Protein AF-A0A3D6C751-F1 (afdb_monomer_lite)

Secondary structure (DSSP, 8-state):
-HHHHHHHHHHHHHTTSS-SSSTTS-EEEEESSSEEESS--HHHHHHHHHHHHS--SEEEEEPPPTTHHHHHHHHHHHHHHHT--B---SHHHHHHT--B-EEEE--HHHHHHHHTTSSEEEEEETTSS-TTSPPS-EEEEEESS-HHHHHHHHHHHHHHHHHHHHHHHHHHHHHT---HHHHHHHHHHHHHHS---PPPP-PPPSPP-SHHHHHHHHHHHHHHHHHTT--

Sequence (231 aa):
MDALIRKYEKKLIQAGLAEAEGPGRPIVGGLDYTLSWNRKGWETKELEPVFSAMAINSLVFFQPAPPYDKIIAYLAKEALTKNLPIQPEDCETRTFLHDLPVIPGFSTPDIITALKRRKCVIISDTGQNLPDAPKGPAIVAHGTVSPEQGFVVGSSVAFACFVKFFSDYLNHLQCGTAPPDMHGVYDELAPWLTGMAMPIPDLVKGPIQSEERVYEAMIQAGAKTVEYGLV

Foldseek 3Di:
DQVQQVVLLVVCVVLQFFPCDDQQRKWKWFADVHIDINDDDPVCVLCVVLVVLDLFGMKIKGQGGPPLQLLLLVQLVVCVVVVHFAAQPDPVCCPAFNTEAEDAERDSVVQSVRVVPTQKHKYNFHCPPPVPHDTTIMMMGTHNPGCVRNSVVSVVVSVSSVNRLVVVQVVCVVVVNRDVSSVVSCVVRVVVVPDDPDDDDPADDDPDDDPVSVVVRVVVVVVVCVVSSVD

pLDDT: mean 91.31, std 8.11, range [58.06, 98.38]

Structure (mmCIF, N/CA/C/O backbone):
data_AF-A0A3D6C751-F1
#
_entry.id   AF-A0A3D6C751-F1
#
loop_
_atom_site.group_PDB
_atom_site.id
_atom_site.type_symbol
_atom_site.label_atom_id
_atom_site.label_alt_id
_atom_site.label_comp_id
_atom_site.label_asym_id
_atom_site.label_entity_id
_atom_site.label_seq_id
_atom_site.pdbx_PDB_ins_code
_atom_site.Cartn_x
_atom_site.Cartn_y
_atom_site.Cartn_z
_atom_site.occupancy
_atom_site.B_iso_or_equiv
_atom_site.auth_seq_id
_atom_site.auth_comp_id
_atom_site.auth_asym_id
_atom_site.auth_atom_id
_atom_site.pdbx_PDB_model_num
ATOM 1 N N . MET A 1 1 ? 2.983 -13.332 -18.584 1.00 90.31 1 MET A N 1
ATOM 2 C CA . MET A 1 1 ? 3.007 -12.157 -17.682 1.00 90.31 1 MET A CA 1
ATOM 3 C C . MET A 1 1 ? 1.856 -11.160 -17.906 1.00 90.31 1 MET A C 1
ATOM 5 O O . MET A 1 1 ? 1.158 -10.838 -16.951 1.00 90.31 1 MET A O 1
ATOM 9 N N . ASP A 1 2 ? 1.591 -10.705 -19.135 1.00 90.62 2 ASP A N 1
ATOM 10 C CA . ASP A 1 2 ? 0.655 -9.591 -19.418 1.00 90.62 2 ASP A CA 1
ATOM 11 C C . ASP A 1 2 ? -0.789 -9.759 -18.905 1.00 90.62 2 ASP A C 1
ATOM 13 O O . ASP A 1 2 ? -1.433 -8.796 -18.483 1.00 90.62 2 ASP A O 1
ATOM 17 N N . ALA A 1 3 ? -1.319 -10.984 -18.904 1.00 94.06 3 ALA A N 1
ATOM 18 C CA . ALA A 1 3 ? -2.639 -11.252 -18.333 1.00 94.06 3 ALA A CA 1
ATOM 19 C C . ALA A 1 3 ? -2.664 -11.037 -16.807 1.00 94.06 3 ALA A C 1
ATOM 21 O O . ALA A 1 3 ? -3.657 -10.547 -16.270 1.00 94.06 3 ALA A O 1
ATOM 22 N N . LEU A 1 4 ? -1.567 -11.361 -16.110 1.00 94.44 4 LEU A N 1
ATOM 23 C CA . LEU A 1 4 ? -1.453 -11.199 -14.660 1.00 94.44 4 LEU A CA 1
ATOM 24 C C . LEU A 1 4 ? -1.346 -9.723 -14.278 1.00 94.44 4 LEU A C 1
ATOM 26 O O . LEU A 1 4 ? -2.101 -9.279 -13.420 1.00 94.44 4 LEU A O 1
ATOM 30 N N . ILE A 1 5 ? -0.485 -8.942 -14.938 1.00 96.00 5 ILE A N 1
ATOM 31 C CA . ILE A 1 5 ? -0.325 -7.514 -14.607 1.00 96.00 5 ILE A CA 1
ATOM 32 C C . ILE A 1 5 ? -1.647 -6.745 -14.787 1.00 96.00 5 ILE A C 1
ATOM 34 O O . ILE A 1 5 ? -2.029 -5.967 -13.917 1.00 96.00 5 ILE A O 1
ATOM 38 N N . ARG A 1 6 ? -2.421 -7.049 -15.842 1.00 96.31 6 ARG A N 1
ATOM 39 C CA . ARG A 1 6 ? -3.761 -6.470 -16.062 1.00 96.31 6 ARG A CA 1
ATOM 40 C C . ARG A 1 6 ? -4.793 -6.963 -15.049 1.00 96.31 6 ARG A C 1
ATOM 42 O O . ARG A 1 6 ? -5.680 -6.211 -14.659 1.00 96.31 6 ARG A O 1
ATOM 49 N N . LYS A 1 7 ? -4.709 -8.230 -14.629 1.00 97.12 7 LYS A N 1
ATOM 50 C CA . LYS A 1 7 ? -5.582 -8.788 -13.586 1.00 97.12 7 LYS A CA 1
ATOM 51 C C . LYS A 1 7 ? -5.383 -8.050 -12.261 1.00 97.12 7 LYS A C 1
ATOM 53 O O . LYS A 1 7 ? -6.373 -7.681 -11.639 1.00 97.12 7 LYS A O 1
ATOM 58 N N . TYR A 1 8 ? -4.137 -7.830 -11.837 1.00 97.06 8 TYR A N 1
ATOM 59 C CA . TYR A 1 8 ? -3.858 -7.188 -10.547 1.00 97.06 8 TYR A CA 1
ATOM 60 C C . TYR A 1 8 ? -4.033 -5.666 -10.576 1.00 97.06 8 TYR A C 1
ATOM 62 O O . TYR A 1 8 ? -4.480 -5.112 -9.579 1.00 97.06 8 TYR A O 1
ATOM 70 N N . GLU A 1 9 ? -3.839 -5.008 -11.724 1.00 96.75 9 GLU A N 1
ATOM 71 C CA . GLU A 1 9 ? -4.326 -3.636 -11.940 1.00 96.75 9 GLU A CA 1
ATOM 72 C C . GLU A 1 9 ? -5.834 -3.538 -11.661 1.00 96.75 9 GLU A C 1
ATOM 74 O O . GLU A 1 9 ? -6.268 -2.725 -10.849 1.00 96.75 9 GLU A O 1
ATOM 79 N N . LYS A 1 10 ? -6.639 -4.402 -12.297 1.00 96.88 10 LYS A N 1
ATOM 80 C CA . LYS A 1 10 ? -8.096 -4.401 -12.108 1.00 96.88 10 LYS A CA 1
ATOM 81 C C . LYS A 1 10 ? -8.487 -4.684 -10.664 1.00 96.88 10 LYS A C 1
ATOM 83 O O . LYS A 1 10 ? -9.423 -4.065 -10.182 1.00 96.88 10 LYS A O 1
ATOM 88 N N . LYS A 1 11 ? -7.781 -5.589 -9.981 1.00 95.69 11 LYS A N 1
ATOM 89 C CA . LYS A 1 11 ? -8.047 -5.890 -8.569 1.00 95.69 11 LYS A CA 1
ATOM 90 C C . LYS A 1 11 ? -7.796 -4.689 -7.655 1.00 95.69 11 LYS A C 1
ATOM 92 O O . LYS A 1 11 ? -8.620 -4.457 -6.783 1.00 95.69 11 LYS A O 1
ATOM 97 N N . LEU A 1 12 ? -6.719 -3.923 -7.861 1.00 95.81 12 LEU A N 1
ATOM 98 C CA . LEU A 1 12 ? -6.457 -2.697 -7.086 1.00 95.81 12 LEU A CA 1
ATOM 99 C C . LEU A 1 12 ? -7.595 -1.685 -7.243 1.00 95.81 12 LEU A C 1
ATOM 101 O O . LEU A 1 12 ? -8.072 -1.137 -6.256 1.00 95.81 12 LEU A O 1
ATOM 105 N N . ILE A 1 13 ? -8.061 -1.494 -8.478 1.00 95.56 13 ILE A N 1
ATOM 106 C CA . ILE A 1 13 ? -9.159 -0.572 -8.791 1.00 95.56 13 ILE A CA 1
ATOM 107 C C . ILE A 1 13 ? -10.484 -1.079 -8.201 1.00 95.56 13 ILE A C 1
ATOM 109 O O . ILE A 1 13 ? -11.208 -0.329 -7.559 1.00 95.56 13 ILE A O 1
ATOM 113 N N . GLN A 1 14 ? -10.803 -2.364 -8.385 1.00 92.88 14 GLN A N 1
ATOM 114 C CA . GLN A 1 14 ? -12.039 -2.974 -7.877 1.00 92.88 14 GLN A CA 1
ATOM 115 C C . GLN A 1 14 ? -12.116 -2.985 -6.349 1.00 92.88 14 GLN A C 1
ATOM 117 O O . GLN A 1 14 ? -13.211 -2.895 -5.808 1.00 92.88 14 GLN A O 1
ATOM 122 N N . ALA A 1 15 ? -10.973 -3.083 -5.671 1.00 90.00 15 ALA A N 1
ATOM 123 C CA . ALA A 1 15 ? -10.882 -2.987 -4.219 1.00 90.00 15 ALA A CA 1
ATOM 124 C C . ALA A 1 15 ? -10.945 -1.536 -3.702 1.00 90.00 15 ALA A C 1
ATOM 126 O O . ALA A 1 15 ? -10.812 -1.321 -2.504 1.00 90.00 15 ALA A O 1
ATOM 127 N N . GLY A 1 16 ? -11.087 -0.534 -4.580 1.00 91.44 16 GLY A N 1
ATOM 128 C CA . GLY A 1 16 ? -11.097 0.877 -4.186 1.00 91.44 16 GLY A CA 1
ATOM 129 C C . GLY A 1 16 ? -9.753 1.381 -3.652 1.00 91.44 16 GLY A C 1
ATOM 130 O O . GLY A 1 16 ? -9.706 2.411 -2.992 1.00 91.44 16 GLY A O 1
ATOM 131 N N . LEU A 1 17 ? -8.652 0.667 -3.917 1.00 93.81 17 LEU A N 1
ATOM 132 C CA . LEU A 1 17 ? -7.322 1.025 -3.412 1.00 93.81 17 LEU A CA 1
ATOM 133 C C . LEU A 1 17 ? -6.617 2.057 -4.289 1.00 93.81 17 LEU A C 1
ATOM 135 O O . LEU A 1 17 ? -5.702 2.722 -3.818 1.00 93.81 17 LEU A O 1
ATOM 139 N N . ALA A 1 18 ? -6.997 2.171 -5.559 1.00 95.12 18 ALA A N 1
ATOM 140 C CA . ALA A 1 18 ? -6.386 3.086 -6.514 1.00 95.12 18 ALA A CA 1
ATOM 141 C C . ALA A 1 18 ? -7.419 3.576 -7.533 1.00 95.12 18 ALA A C 1
ATOM 143 O O . ALA A 1 18 ? -8.390 2.879 -7.834 1.00 95.12 18 ALA A O 1
ATOM 144 N N . GLU A 1 19 ? -7.168 4.752 -8.102 1.00 93.00 19 GLU A N 1
ATOM 145 C CA . GLU A 1 19 ? -8.022 5.341 -9.133 1.00 93.00 19 GLU A CA 1
ATOM 146 C C . GLU A 1 19 ? -8.026 4.502 -10.420 1.00 93.00 19 GLU A C 1
ATOM 148 O O . GLU A 1 19 ? -7.029 3.880 -10.799 1.00 93.00 19 GLU A O 1
ATOM 153 N N . ALA A 1 20 ? -9.151 4.497 -11.137 1.00 92.75 20 ALA A N 1
ATOM 154 C CA . ALA A 1 20 ? -9.265 3.759 -12.397 1.00 92.75 20 ALA A CA 1
ATOM 155 C C . ALA A 1 20 ? -8.499 4.432 -13.550 1.00 92.75 20 ALA A C 1
ATOM 157 O O . ALA A 1 20 ? -8.028 3.764 -14.476 1.00 92.75 20 ALA A O 1
ATOM 158 N N . GLU A 1 21 ? -8.376 5.759 -13.496 1.00 89.62 21 GLU A N 1
ATOM 159 C CA . GLU A 1 21 ? -7.842 6.596 -14.566 1.00 89.62 21 GLU A CA 1
ATOM 160 C C . GLU A 1 21 ? -6.940 7.712 -14.022 1.00 89.62 21 GLU A C 1
ATOM 162 O O . GLU A 1 21 ? -6.826 7.936 -12.819 1.00 89.62 21 GLU A O 1
ATOM 167 N N . GLY A 1 22 ? -6.266 8.416 -14.933 1.00 86.25 22 GLY A N 1
ATOM 168 C CA . GLY A 1 22 ? -5.403 9.538 -14.581 1.00 86.25 22 GLY A CA 1
ATOM 169 C C . GLY A 1 22 ? -4.092 9.124 -13.896 1.00 86.25 22 GLY A C 1
ATOM 170 O O . GLY A 1 22 ? -3.640 7.983 -14.040 1.00 86.25 22 GLY A O 1
ATOM 171 N N . PRO A 1 23 ? -3.436 10.062 -13.190 1.00 80.25 23 PRO A N 1
ATOM 172 C CA . PRO A 1 23 ? -2.114 9.834 -12.609 1.00 80.25 23 PRO A CA 1
ATOM 173 C C . PRO A 1 23 ? -2.130 8.859 -11.419 1.00 80.25 23 PRO A C 1
ATOM 175 O O . PRO A 1 23 ? -1.125 8.200 -11.174 1.00 80.25 23 PRO A O 1
ATOM 178 N N . GLY A 1 24 ? -3.274 8.702 -10.742 1.00 83.75 24 GLY A N 1
ATOM 179 C CA . GLY A 1 24 ? -3.458 7.734 -9.654 1.00 83.75 24 GLY A CA 1
ATOM 180 C C . GLY A 1 24 ? -3.666 6.288 -10.122 1.00 83.75 24 GLY A C 1
ATOM 181 O O . GLY A 1 24 ? -3.681 5.375 -9.296 1.00 83.75 24 GLY A O 1
ATOM 182 N N . ARG A 1 25 ? -3.801 6.048 -11.437 1.00 93.25 25 ARG A N 1
ATOM 183 C CA . ARG A 1 25 ? -4.002 4.700 -11.984 1.00 93.25 25 ARG A CA 1
ATOM 184 C C . ARG A 1 25 ? -2.818 3.792 -11.639 1.00 93.25 25 ARG A C 1
ATOM 186 O O . ARG A 1 25 ? -1.682 4.146 -11.974 1.00 93.25 25 ARG A O 1
ATOM 193 N N . PRO A 1 26 ? -3.036 2.593 -11.075 1.00 95.94 26 PRO A N 1
ATOM 194 C CA . PRO A 1 26 ? -1.948 1.752 -10.599 1.00 95.94 26 PRO A CA 1
ATOM 195 C C . PRO A 1 26 ? -1.035 1.281 -11.737 1.00 95.94 26 PRO A C 1
ATOM 197 O O . PRO A 1 26 ? -1.454 1.076 -12.882 1.00 95.94 26 PRO A O 1
ATOM 200 N N . ILE A 1 27 ? 0.233 1.080 -11.400 1.00 96.31 27 ILE A N 1
ATOM 201 C CA . ILE A 1 27 ? 1.248 0.484 -12.259 1.00 96.31 27 ILE A CA 1
ATOM 202 C C . ILE A 1 27 ? 1.602 -0.884 -11.702 1.00 96.31 27 ILE A C 1
ATOM 204 O O . ILE A 1 27 ? 1.928 -1.042 -10.528 1.00 96.31 27 ILE A O 1
ATOM 208 N N . VAL A 1 28 ? 1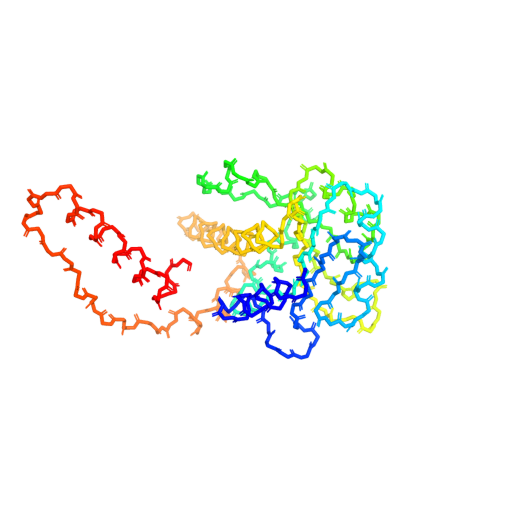.571 -1.878 -12.579 1.00 97.81 28 VAL A N 1
ATOM 209 C CA . VAL A 1 28 ? 1.954 -3.248 -12.274 1.00 97.81 28 VAL A CA 1
ATOM 210 C C . VAL A 1 28 ? 2.984 -3.691 -13.301 1.00 97.81 28 VAL A C 1
ATOM 212 O O . VAL A 1 28 ? 2.696 -3.774 -14.499 1.00 97.81 28 VAL A O 1
ATOM 215 N N . GLY A 1 29 ? 4.189 -3.951 -12.808 1.00 97.38 29 GLY A N 1
ATOM 216 C CA . GLY A 1 29 ? 5.313 -4.492 -13.554 1.00 97.38 29 GLY A CA 1
ATOM 217 C C . GLY A 1 29 ? 5.480 -5.975 -13.281 1.00 97.38 29 GLY A C 1
ATOM 218 O O . GLY A 1 29 ? 5.297 -6.435 -12.153 1.00 97.38 29 GLY A O 1
ATOM 219 N N . GLY A 1 30 ? 5.843 -6.723 -14.314 1.00 96.81 30 GLY A N 1
ATOM 220 C CA . GLY A 1 30 ? 6.157 -8.138 -14.221 1.00 96.81 30 GLY A CA 1
ATOM 221 C C . GLY A 1 30 ? 7.371 -8.476 -15.072 1.00 96.81 30 GLY A C 1
ATOM 222 O O . GLY A 1 30 ? 7.399 -8.151 -16.258 1.00 96.81 30 GLY A O 1
ATOM 223 N N . LEU A 1 31 ? 8.353 -9.135 -14.469 1.00 94.50 31 LEU A N 1
ATOM 224 C CA . LEU A 1 31 ? 9.546 -9.648 -15.120 1.00 94.50 31 LEU A CA 1
ATOM 225 C C . LEU A 1 31 ? 9.375 -11.150 -15.357 1.00 94.50 31 LEU A C 1
ATOM 227 O O . LEU A 1 31 ? 9.194 -11.928 -14.421 1.00 94.50 31 LEU A O 1
ATOM 231 N N . ASP A 1 32 ? 9.395 -11.526 -16.629 1.00 89.50 32 ASP A N 1
ATOM 232 C CA . ASP A 1 32 ? 9.441 -12.913 -17.096 1.00 89.50 32 ASP A CA 1
ATOM 233 C C . ASP A 1 32 ? 10.703 -13.055 -17.969 1.00 89.50 32 ASP A C 1
ATOM 235 O O . ASP A 1 32 ? 11.796 -12.741 -17.502 1.00 89.50 32 ASP A O 1
ATOM 239 N N . TYR A 1 33 ? 10.582 -13.393 -19.257 1.00 88.25 33 TYR A N 1
ATOM 240 C CA . TYR A 1 33 ? 11.692 -13.242 -20.211 1.00 88.25 33 TYR A CA 1
ATOM 241 C C . TYR A 1 33 ? 12.073 -11.770 -20.460 1.00 88.25 33 TYR A C 1
ATOM 243 O O . TYR A 1 33 ? 13.239 -11.435 -20.655 1.00 88.25 33 TYR A O 1
ATOM 251 N N . THR A 1 34 ? 11.081 -10.880 -20.436 1.00 92.56 34 THR A N 1
ATOM 252 C CA . THR A 1 34 ? 11.248 -9.427 -20.539 1.00 92.56 34 THR A CA 1
ATOM 253 C C . THR A 1 34 ? 10.407 -8.738 -19.478 1.00 92.56 34 THR A C 1
ATOM 255 O O . THR A 1 34 ? 9.405 -9.288 -19.013 1.00 92.56 34 THR A O 1
ATOM 258 N N . LEU A 1 35 ? 10.797 -7.519 -19.112 1.00 95.31 35 LEU A N 1
ATOM 259 C CA . LEU A 1 35 ? 9.992 -6.675 -18.243 1.00 95.31 35 LEU A CA 1
ATOM 260 C C . LEU A 1 35 ? 8.793 -6.111 -19.018 1.00 95.31 35 LEU A C 1
ATOM 262 O O . LEU A 1 35 ? 8.960 -5.448 -20.042 1.00 95.31 35 LEU A O 1
ATOM 266 N N . SER A 1 36 ? 7.594 -6.361 -18.500 1.00 96.06 36 SER A N 1
ATOM 267 C CA . SER A 1 36 ? 6.327 -5.838 -19.010 1.00 96.06 36 SER A CA 1
ATOM 268 C C . SER A 1 36 ? 5.652 -4.957 -17.965 1.00 96.06 36 SER A C 1
ATOM 270 O O . SER A 1 36 ? 5.614 -5.302 -16.785 1.00 96.06 36 SER A O 1
ATOM 272 N N . TRP A 1 37 ? 5.029 -3.869 -18.416 1.00 97.12 37 TRP A N 1
ATOM 273 C CA . TRP A 1 37 ? 4.204 -2.978 -17.596 1.00 97.12 37 TRP A CA 1
ATOM 274 C C . TRP A 1 37 ? 2.768 -2.932 -18.133 1.00 97.12 37 TRP A C 1
ATOM 276 O O . TRP A 1 37 ? 2.551 -2.987 -19.345 1.00 97.12 37 TRP A O 1
ATOM 286 N N . ASN A 1 38 ? 1.771 -2.805 -17.252 1.00 95.75 38 ASN A N 1
ATOM 287 C CA . ASN A 1 38 ? 0.360 -2.653 -17.646 1.00 95.75 38 ASN A CA 1
ATOM 288 C C . ASN A 1 38 ? 0.094 -1.344 -18.416 1.00 95.75 38 ASN A C 1
ATOM 290 O O . ASN A 1 38 ? -0.792 -1.300 -19.274 1.00 95.75 38 ASN A O 1
ATOM 294 N N . ARG A 1 39 ? 0.865 -0.290 -18.116 1.00 94.06 39 ARG A N 1
ATOM 295 C CA . ARG A 1 39 ? 0.854 1.014 -18.788 1.00 94.06 39 ARG A CA 1
ATOM 296 C C . ARG A 1 39 ? 2.256 1.624 -18.810 1.00 94.06 39 ARG A C 1
ATOM 298 O O . ARG A 1 39 ? 3.102 1.254 -18.005 1.00 94.06 39 ARG A O 1
ATOM 305 N N . LYS A 1 40 ? 2.487 2.586 -19.705 1.00 90.19 40 LYS A N 1
ATOM 306 C CA . LYS A 1 40 ? 3.680 3.447 -19.657 1.00 90.19 40 LYS A CA 1
ATOM 307 C C . LYS A 1 40 ? 3.399 4.656 -18.764 1.00 90.19 40 LYS A C 1
ATOM 309 O O . LYS A 1 40 ? 2.274 5.155 -18.747 1.00 90.19 40 LYS A O 1
ATOM 314 N N . GLY A 1 41 ? 4.414 5.112 -18.043 1.00 87.25 41 GLY A N 1
ATOM 315 C CA . GLY A 1 41 ? 4.341 6.266 -17.151 1.00 87.25 41 GLY A CA 1
ATOM 316 C C . GLY A 1 41 ? 5.719 6.883 -16.936 1.00 87.25 41 GLY A C 1
ATOM 317 O O . GLY A 1 41 ? 6.708 6.413 -17.502 1.00 87.25 41 GLY A O 1
ATOM 318 N N . TRP A 1 42 ? 5.791 7.943 -16.139 1.00 87.44 42 TRP A N 1
ATOM 319 C CA . TRP A 1 42 ? 7.080 8.479 -15.694 1.00 87.44 42 TRP A CA 1
ATOM 320 C C . TRP A 1 42 ? 7.719 7.528 -14.671 1.00 87.44 42 TRP A C 1
ATOM 322 O O . TRP A 1 42 ? 8.925 7.298 -14.696 1.00 87.44 42 TRP A O 1
ATOM 332 N N . GLU A 1 43 ? 6.881 6.888 -13.859 1.00 90.88 43 GLU A N 1
ATOM 333 C CA . GLU A 1 43 ? 7.235 5.974 -12.780 1.00 90.88 43 GLU A CA 1
ATOM 334 C C . GLU A 1 43 ? 7.967 4.739 -13.307 1.00 90.88 43 GLU A C 1
ATOM 336 O O . GLU A 1 43 ? 8.888 4.241 -12.671 1.00 90.88 43 GLU A O 1
ATOM 341 N N . THR A 1 44 ? 7.579 4.230 -14.484 1.00 92.88 44 THR A N 1
ATOM 342 C CA . THR A 1 44 ? 8.130 2.974 -15.018 1.00 92.88 44 THR A CA 1
ATOM 343 C C . THR A 1 44 ? 9.632 3.075 -15.266 1.00 92.88 44 THR A C 1
ATOM 345 O O . THR A 1 44 ? 10.350 2.118 -14.999 1.00 92.88 44 THR A O 1
ATOM 348 N N . LYS A 1 45 ? 10.119 4.243 -15.711 1.00 90.31 45 LYS A N 1
ATOM 349 C CA . LYS A 1 45 ? 11.555 4.481 -15.935 1.00 90.31 45 LYS A CA 1
ATOM 350 C C . LYS A 1 45 ? 12.349 4.460 -14.631 1.00 90.31 45 LYS A C 1
ATOM 352 O O . LYS A 1 45 ? 13.458 3.943 -14.598 1.00 90.31 45 LYS A O 1
ATOM 357 N N . GLU A 1 46 ? 11.764 4.998 -13.566 1.00 90.56 46 GLU A N 1
ATOM 358 C CA . GLU A 1 46 ? 12.392 5.043 -12.245 1.00 90.56 46 GLU A CA 1
ATOM 359 C C . GLU A 1 46 ? 12.307 3.691 -11.517 1.00 90.56 46 GLU A C 1
ATOM 361 O O . GLU A 1 46 ? 13.182 3.338 -10.730 1.00 90.56 46 GLU A O 1
ATOM 366 N N . LEU A 1 47 ? 11.281 2.885 -11.801 1.00 95.12 47 LEU A N 1
ATOM 367 C CA . LEU A 1 47 ? 11.080 1.575 -11.174 1.00 95.12 47 LEU A CA 1
ATOM 368 C C . LEU A 1 47 ? 11.811 0.432 -11.893 1.00 95.12 47 LEU A C 1
ATOM 370 O O . LEU A 1 47 ? 12.093 -0.595 -11.281 1.00 95.12 47 LEU A O 1
ATOM 374 N N . GLU A 1 48 ? 12.155 0.592 -13.170 1.00 95.88 48 GLU A N 1
ATOM 375 C CA . GLU A 1 48 ? 12.940 -0.375 -13.951 1.00 95.88 48 GLU A CA 1
ATOM 376 C C . GLU A 1 48 ? 14.261 -0.800 -13.270 1.00 95.88 48 GLU A C 1
ATOM 378 O O . GLU A 1 48 ? 14.503 -2.006 -13.135 1.00 95.88 48 GLU A O 1
ATOM 383 N N . PRO A 1 49 ? 15.093 0.128 -12.751 1.00 96.50 49 PRO A N 1
ATOM 384 C CA . PRO A 1 49 ? 16.305 -0.224 -12.012 1.00 96.50 49 PRO A CA 1
ATOM 385 C C . PRO A 1 49 ? 16.065 -1.094 -10.769 1.00 96.50 49 PRO A C 1
ATOM 387 O O . PRO A 1 49 ? 16.961 -1.841 -10.375 1.00 96.50 49 PRO A O 1
ATOM 390 N N . VAL A 1 50 ? 14.871 -1.050 -10.163 1.00 96.88 50 VAL A N 1
ATOM 391 C CA . VAL A 1 50 ? 14.537 -1.864 -8.980 1.00 96.88 50 VAL A CA 1
ATOM 392 C C . VAL A 1 50 ? 14.581 -3.357 -9.317 1.00 96.88 50 VAL A C 1
ATOM 394 O O . VAL A 1 50 ? 15.141 -4.133 -8.546 1.00 96.88 50 VAL A O 1
ATOM 397 N N . PHE A 1 51 ? 14.092 -3.752 -10.499 1.00 95.94 51 PHE A N 1
ATOM 398 C CA . PHE A 1 51 ? 14.167 -5.139 -10.983 1.00 95.94 51 PHE A CA 1
ATOM 399 C C . PHE A 1 51 ? 15.604 -5.613 -11.208 1.00 95.94 51 PHE A C 1
ATOM 401 O O . PHE A 1 51 ? 15.897 -6.791 -11.056 1.00 95.94 51 PHE A O 1
ATOM 408 N N . SER A 1 52 ? 16.513 -4.704 -11.565 1.00 93.50 52 SER A N 1
ATOM 409 C CA . SER A 1 52 ? 17.927 -5.051 -11.760 1.00 93.50 52 SER A CA 1
ATOM 410 C C . SER A 1 52 ? 18.689 -5.133 -10.434 1.00 93.50 52 SER A C 1
ATOM 412 O O . SER A 1 52 ? 19.648 -5.889 -10.304 1.00 93.50 52 SER A O 1
ATOM 414 N N . ALA A 1 53 ? 18.273 -4.351 -9.436 1.00 95.50 53 ALA A N 1
ATOM 415 C CA . ALA A 1 53 ? 18.921 -4.280 -8.130 1.00 95.50 53 ALA A CA 1
ATOM 416 C C . ALA A 1 53 ? 18.425 -5.335 -7.125 1.00 95.50 53 ALA A C 1
ATOM 418 O O . ALA A 1 53 ? 19.015 -5.477 -6.045 1.00 95.50 53 ALA A O 1
ATOM 419 N N . MET A 1 54 ? 17.335 -6.037 -7.445 1.00 93.38 54 MET A N 1
ATOM 420 C CA . MET A 1 54 ? 16.660 -6.988 -6.567 1.00 93.38 54 MET A CA 1
ATOM 421 C C . MET A 1 54 ? 16.204 -8.232 -7.334 1.00 93.38 54 MET A C 1
ATOM 423 O O . MET A 1 54 ? 15.755 -8.136 -8.467 1.00 93.38 54 MET A O 1
ATOM 427 N N . ALA A 1 55 ? 16.239 -9.401 -6.692 1.00 91.19 55 ALA A N 1
ATOM 428 C CA . ALA A 1 55 ? 15.700 -10.641 -7.256 1.00 91.19 55 ALA A CA 1
ATOM 429 C C . ALA A 1 55 ? 14.164 -10.696 -7.106 1.00 91.19 55 ALA A C 1
ATOM 431 O O . ALA A 1 55 ? 13.638 -11.460 -6.295 1.00 91.19 55 ALA A O 1
ATOM 432 N N . ILE A 1 56 ? 13.455 -9.831 -7.837 1.00 95.31 56 ILE A N 1
ATOM 433 C CA . ILE A 1 56 ? 11.988 -9.739 -7.835 1.00 95.31 56 ILE A CA 1
ATOM 434 C C . ILE A 1 56 ? 11.422 -9.969 -9.235 1.00 95.31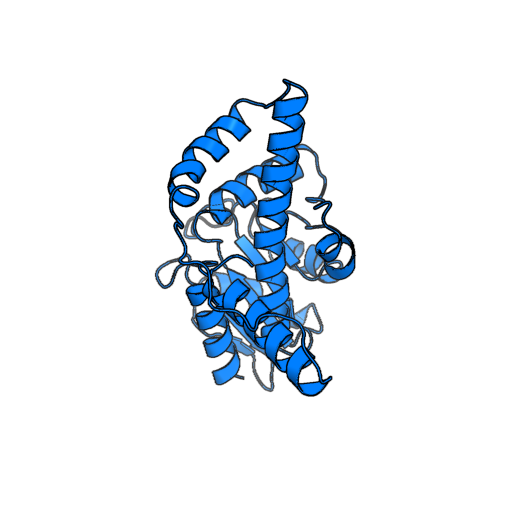 56 ILE A C 1
ATOM 436 O O . ILE A 1 56 ? 12.019 -9.571 -10.233 1.00 95.31 56 ILE A O 1
ATOM 440 N N . ASN A 1 57 ? 10.225 -10.549 -9.295 1.00 95.75 57 ASN A N 1
ATOM 441 C CA . ASN A 1 57 ? 9.540 -10.839 -10.556 1.00 95.75 57 ASN A CA 1
ATOM 442 C C . ASN A 1 57 ? 8.366 -9.897 -10.808 1.00 95.75 57 ASN A C 1
ATOM 444 O O . ASN A 1 57 ? 7.754 -9.931 -11.872 1.00 95.75 57 ASN A O 1
ATOM 448 N N . SER A 1 58 ? 8.007 -9.063 -9.838 1.00 97.25 58 SER A N 1
ATOM 449 C CA . SER A 1 58 ? 6.919 -8.111 -9.996 1.00 97.25 58 SER A CA 1
ATOM 450 C C . SER A 1 58 ? 7.037 -6.941 -9.041 1.00 97.25 58 SER A C 1
ATOM 452 O O . SER A 1 58 ? 7.609 -7.056 -7.955 1.00 97.25 58 SER A O 1
ATOM 454 N N . LEU A 1 59 ? 6.449 -5.826 -9.454 1.00 97.88 59 LEU A N 1
ATOM 455 C CA . LEU A 1 59 ? 6.393 -4.598 -8.684 1.00 97.88 59 LEU A CA 1
ATOM 456 C C . LEU A 1 59 ? 5.025 -3.957 -8.897 1.00 97.88 59 LEU A C 1
ATOM 458 O O . LEU A 1 59 ? 4.531 -3.875 -10.021 1.00 97.88 59 LEU A O 1
ATOM 462 N N . VAL A 1 60 ? 4.409 -3.530 -7.807 1.00 97.88 60 VAL A N 1
ATOM 463 C CA . VAL A 1 60 ? 3.148 -2.799 -7.780 1.00 97.88 60 VAL A CA 1
ATOM 464 C C . VAL A 1 60 ? 3.437 -1.408 -7.237 1.00 97.88 60 VAL A C 1
ATOM 466 O O . VAL A 1 60 ? 4.051 -1.268 -6.182 1.00 97.88 60 VAL A O 1
ATOM 469 N N . PHE A 1 61 ? 3.004 -0.394 -7.973 1.00 97.69 61 PHE A N 1
ATOM 470 C CA . PHE A 1 61 ? 3.039 1.004 -7.576 1.00 97.69 61 PHE A CA 1
ATOM 471 C C . PHE A 1 61 ? 1.631 1.576 -7.695 1.00 97.69 61 PHE A C 1
ATOM 473 O O . PHE A 1 61 ? 0.997 1.437 -8.743 1.00 97.69 61 PHE A O 1
ATOM 480 N N . PHE A 1 62 ? 1.139 2.237 -6.655 1.00 96.62 62 PHE A N 1
ATOM 481 C CA . PHE A 1 62 ? -0.108 2.989 -6.744 1.00 96.62 62 PHE A CA 1
ATOM 482 C C . PHE A 1 62 ? -0.143 4.133 -5.740 1.00 96.62 62 PHE A C 1
ATOM 484 O O . PHE A 1 62 ? 0.451 4.051 -4.664 1.00 96.62 62 PHE A O 1
ATOM 491 N N . GLN A 1 63 ? -0.859 5.192 -6.102 1.00 95.69 63 GLN A N 1
ATOM 492 C CA . GLN A 1 63 ? -1.299 6.189 -5.139 1.00 95.69 63 GLN A CA 1
ATOM 493 C C . GLN A 1 63 ? -2.617 5.694 -4.537 1.00 95.69 63 GLN A C 1
ATOM 495 O O . GLN A 1 63 ? -3.521 5.351 -5.306 1.00 95.69 63 GLN A O 1
ATOM 500 N N . PRO A 1 64 ? -2.719 5.594 -3.202 1.00 95.75 64 PRO A N 1
ATOM 501 C CA . PRO A 1 64 ? -3.951 5.174 -2.557 1.00 95.75 64 PRO A CA 1
ATOM 502 C C . PRO A 1 64 ? -5.106 6.097 -2.958 1.00 95.75 64 PRO A C 1
ATOM 504 O O . PRO A 1 64 ? -4.924 7.311 -2.993 1.00 95.75 64 PRO A O 1
ATOM 507 N N . ALA A 1 65 ? -6.275 5.538 -3.259 1.00 93.25 65 ALA A N 1
ATOM 508 C CA . ALA A 1 65 ? -7.501 6.315 -3.430 1.00 93.25 65 ALA A CA 1
ATOM 509 C C . ALA A 1 65 ? -8.120 6.667 -2.059 1.00 93.25 65 ALA A C 1
ATOM 511 O O . ALA A 1 65 ? -7.806 6.008 -1.057 1.00 93.25 65 ALA A O 1
ATOM 512 N N . PRO A 1 66 ? -9.004 7.679 -1.977 1.00 90.06 66 PRO A N 1
ATOM 513 C CA . PRO A 1 66 ? -9.775 7.938 -0.765 1.00 90.06 66 PRO A CA 1
ATOM 514 C C . PRO A 1 66 ? -10.570 6.704 -0.312 1.00 90.06 66 PRO A C 1
ATOM 516 O O . PRO A 1 66 ? -11.132 6.007 -1.159 1.00 90.06 66 PRO A O 1
ATOM 519 N N . PRO A 1 67 ? -10.642 6.414 1.003 1.00 90.88 67 PRO A N 1
ATOM 520 C CA . PRO A 1 67 ? -10.158 7.222 2.136 1.00 90.88 67 PRO A CA 1
ATOM 521 C C . PRO A 1 67 ? -8.672 7.034 2.512 1.00 90.88 67 PRO A C 1
ATOM 523 O O . PRO A 1 67 ? -8.177 7.670 3.445 1.00 90.88 67 PRO A O 1
ATOM 526 N N . TYR A 1 68 ? -7.953 6.121 1.860 1.00 94.19 68 TYR A N 1
ATOM 527 C CA . TYR A 1 68 ? -6.613 5.712 2.293 1.00 94.19 68 TYR A CA 1
ATOM 528 C C . TYR A 1 68 ? -5.548 6.789 2.066 1.00 94.19 68 TYR A C 1
ATOM 530 O O . TYR A 1 68 ? -4.572 6.851 2.815 1.00 94.19 68 TYR A O 1
ATOM 538 N N . ASP A 1 69 ? -5.730 7.646 1.062 1.00 94.56 69 ASP A N 1
ATOM 539 C CA . ASP A 1 69 ? -4.808 8.727 0.705 1.00 94.56 69 ASP A CA 1
ATOM 540 C C . ASP A 1 69 ? -4.505 9.651 1.896 1.00 94.56 69 ASP A C 1
ATOM 542 O O . ASP A 1 69 ? -3.339 9.855 2.242 1.00 94.56 69 ASP A O 1
ATOM 546 N N . LYS A 1 70 ? -5.538 10.157 2.581 1.00 95.31 70 LYS A N 1
ATOM 547 C CA . LYS A 1 70 ? -5.394 11.081 3.719 1.00 95.31 70 LYS A CA 1
ATOM 548 C C . LYS A 1 70 ? -4.763 10.408 4.925 1.00 95.31 70 LYS A C 1
ATOM 550 O O . LYS A 1 70 ? -3.879 10.983 5.560 1.00 95.31 70 LYS A O 1
ATOM 555 N N . ILE A 1 71 ? -5.184 9.177 5.204 1.00 96.81 71 ILE A N 1
ATOM 556 C CA . ILE A 1 71 ? -4.673 8.375 6.317 1.00 96.81 71 ILE A CA 1
ATOM 557 C C . ILE A 1 71 ? -3.176 8.123 6.139 1.00 96.81 71 ILE A C 1
ATOM 559 O O . ILE A 1 71 ? -2.377 8.384 7.040 1.00 96.81 71 ILE A O 1
ATOM 563 N N . ILE A 1 72 ? -2.783 7.633 4.963 1.00 97.50 72 ILE A N 1
ATOM 564 C CA . ILE A 1 72 ? -1.388 7.304 4.678 1.00 97.50 72 ILE A CA 1
ATOM 565 C C . ILE A 1 72 ? -0.546 8.578 4.639 1.00 97.50 72 ILE A C 1
ATOM 567 O O . ILE A 1 72 ? 0.556 8.572 5.178 1.00 97.50 72 ILE A O 1
ATOM 571 N N . ALA A 1 73 ? -1.057 9.683 4.083 1.00 97.12 73 ALA A N 1
ATOM 572 C CA . ALA A 1 73 ? -0.358 10.968 4.101 1.00 97.12 73 ALA A CA 1
ATOM 573 C C . ALA A 1 73 ? -0.079 11.452 5.535 1.00 97.12 73 ALA A C 1
ATOM 575 O O . ALA A 1 73 ? 1.038 11.883 5.832 1.00 97.12 73 ALA A O 1
ATOM 576 N N . TYR A 1 74 ? -1.070 11.350 6.428 1.00 97.31 74 TYR A N 1
ATOM 577 C CA . TYR A 1 74 ? -0.927 11.711 7.837 1.00 97.31 74 TYR A CA 1
ATOM 578 C C . TYR A 1 74 ? 0.154 10.871 8.528 1.00 97.31 74 TYR A C 1
ATOM 580 O O . TYR A 1 74 ? 1.135 11.411 9.046 1.00 97.31 74 TYR A O 1
ATOM 588 N N . LEU A 1 75 ? 0.021 9.543 8.461 1.00 97.69 75 LEU A N 1
ATOM 589 C CA . LEU A 1 75 ? 0.948 8.616 9.111 1.00 97.69 75 LEU A CA 1
ATOM 590 C C . LEU A 1 75 ? 2.365 8.715 8.532 1.00 97.69 75 LEU A C 1
ATOM 592 O O . LEU A 1 75 ? 3.341 8.643 9.277 1.00 97.69 75 LEU A O 1
ATOM 596 N N . ALA A 1 76 ? 2.501 8.915 7.218 1.00 97.75 76 ALA A N 1
ATOM 597 C CA . ALA A 1 76 ? 3.794 9.092 6.563 1.00 97.75 76 ALA A CA 1
ATOM 598 C C . ALA A 1 76 ? 4.498 10.371 7.037 1.00 97.75 76 ALA A C 1
ATOM 600 O O . ALA A 1 76 ? 5.692 10.345 7.344 1.00 97.75 76 ALA A O 1
ATOM 601 N N . LYS A 1 77 ? 3.762 11.480 7.169 1.00 96.69 77 LYS A N 1
ATOM 602 C CA . LYS A 1 77 ? 4.300 12.738 7.700 1.00 96.69 77 LYS A CA 1
ATOM 603 C C . LYS A 1 77 ? 4.770 12.584 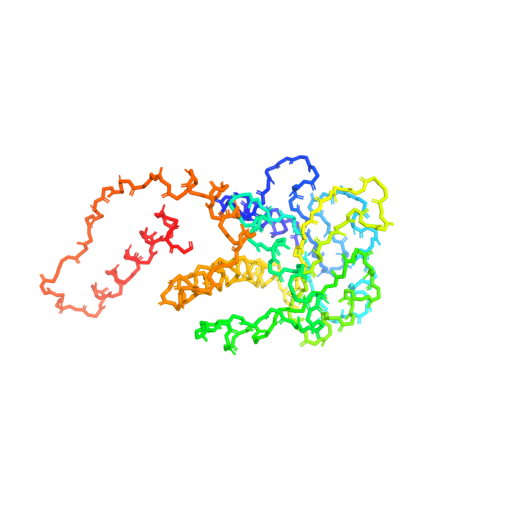9.147 1.00 96.69 77 LYS A C 1
ATOM 605 O O . LYS A 1 77 ? 5.855 13.060 9.494 1.00 96.69 77 LYS A O 1
ATOM 610 N N . GLU A 1 78 ? 3.986 11.914 9.988 1.00 96.25 78 GLU A N 1
ATOM 611 C CA . GLU A 1 78 ? 4.380 11.626 11.369 1.00 96.25 78 GLU A CA 1
ATOM 612 C C . GLU A 1 78 ? 5.630 10.744 11.444 1.00 96.25 78 GLU A C 1
ATOM 614 O O . GLU A 1 78 ? 6.562 11.058 12.187 1.00 96.25 78 GLU A O 1
ATOM 619 N N . ALA A 1 79 ? 5.672 9.675 10.648 1.00 97.19 79 ALA A N 1
ATOM 620 C CA . ALA A 1 79 ? 6.801 8.756 10.545 1.00 97.19 79 ALA A CA 1
ATOM 621 C C . ALA A 1 79 ? 8.099 9.485 10.166 1.00 97.19 79 ALA A C 1
ATOM 623 O O . ALA A 1 79 ? 9.120 9.331 10.838 1.00 97.19 79 ALA A O 1
ATOM 624 N N . LEU A 1 80 ? 8.051 10.355 9.152 1.00 96.75 80 LEU A N 1
ATOM 625 C CA . LEU A 1 80 ? 9.198 11.174 8.748 1.00 96.75 80 LEU A CA 1
ATOM 626 C C . LEU A 1 80 ? 9.618 12.165 9.837 1.00 96.75 80 LEU A C 1
ATOM 628 O O . LEU A 1 80 ? 10.808 12.310 10.103 1.00 96.75 80 LEU A O 1
ATOM 632 N N . THR A 1 81 ? 8.656 12.809 10.504 1.00 96.50 81 THR A N 1
ATOM 633 C CA . THR A 1 81 ? 8.929 13.758 11.600 1.00 96.50 81 THR A CA 1
ATOM 634 C C . THR A 1 81 ? 9.621 13.070 12.778 1.00 96.50 81 THR A C 1
ATOM 636 O O . THR A 1 81 ? 10.551 13.619 13.366 1.00 96.50 81 THR A O 1
ATOM 639 N N . LYS A 1 82 ? 9.185 11.852 13.112 1.00 95.62 82 LYS A N 1
ATOM 640 C CA . LYS A 1 82 ? 9.744 11.029 14.193 1.00 95.62 82 LYS A CA 1
ATOM 641 C C . LYS A 1 82 ? 11.001 10.258 13.763 1.00 95.62 82 LYS A C 1
ATOM 643 O O . LYS A 1 82 ? 11.675 9.694 14.621 1.00 95.62 82 LYS A O 1
ATOM 648 N N . ASN A 1 83 ? 11.319 10.235 12.466 1.00 94.75 83 ASN A N 1
ATOM 649 C CA . ASN A 1 83 ? 12.347 9.390 11.855 1.00 94.75 83 ASN A CA 1
ATOM 650 C C . ASN A 1 83 ? 12.197 7.901 12.237 1.00 94.75 83 ASN A C 1
ATOM 652 O O . ASN A 1 83 ? 13.165 7.220 12.580 1.00 94.75 83 ASN A O 1
ATOM 656 N N . LEU A 1 84 ? 10.955 7.412 12.215 1.00 95.06 84 LEU A N 1
ATOM 657 C CA . LEU A 1 84 ? 10.580 6.037 12.546 1.00 95.06 84 LEU A CA 1
ATOM 658 C C . LEU A 1 84 ? 9.619 5.494 11.483 1.00 95.06 84 LEU A C 1
ATOM 660 O O . LEU A 1 84 ? 8.830 6.266 10.944 1.00 95.06 84 LEU A O 1
ATOM 664 N N . PRO A 1 85 ? 9.650 4.186 11.168 1.00 95.75 85 PRO A N 1
ATOM 665 C CA . PRO A 1 85 ? 8.660 3.598 10.272 1.00 95.75 85 PRO A CA 1
ATOM 666 C C . PRO A 1 85 ? 7.265 3.640 10.909 1.00 95.75 85 PRO A C 1
ATOM 668 O O . PRO A 1 85 ? 7.129 3.729 12.131 1.00 95.75 85 PRO A O 1
ATOM 671 N N . ILE A 1 86 ? 6.218 3.509 10.094 1.00 96.25 86 ILE A N 1
ATOM 672 C CA . ILE A 1 86 ? 4.871 3.284 10.629 1.00 96.25 86 ILE A CA 1
ATOM 673 C C . ILE A 1 86 ? 4.849 1.869 11.216 1.00 96.25 86 ILE A C 1
ATOM 675 O O . ILE A 1 86 ? 5.276 0.913 10.565 1.00 96.25 86 ILE A O 1
ATOM 679 N N . GLN A 1 87 ? 4.359 1.732 12.446 1.00 92.62 87 GLN A N 1
ATOM 680 C CA . GLN A 1 87 ? 4.298 0.460 13.168 1.00 92.62 87 GLN A CA 1
ATOM 681 C C . GLN A 1 87 ? 2.843 0.105 13.482 1.00 92.62 87 GLN A C 1
ATOM 683 O O . GLN A 1 87 ? 2.344 0.505 14.532 1.00 92.62 87 GLN A O 1
ATOM 688 N N . PRO A 1 88 ? 2.131 -0.595 12.584 1.00 88.19 88 PRO A N 1
ATOM 689 C CA . PRO A 1 88 ? 0.792 -1.077 12.891 1.00 88.19 88 PRO A CA 1
ATOM 690 C C . PRO A 1 88 ? 0.836 -2.128 14.009 1.00 88.19 88 PRO A C 1
ATOM 692 O O . PRO A 1 88 ? 1.772 -2.926 14.100 1.00 88.19 88 PRO A O 1
ATOM 695 N N . GLU A 1 89 ? -0.172 -2.111 14.879 1.00 82.25 89 GLU A N 1
ATOM 696 C CA . GLU A 1 89 ? -0.221 -2.966 16.075 1.00 82.25 89 GLU A CA 1
ATOM 697 C C . GLU A 1 89 ? -1.068 -4.231 15.885 1.00 82.25 89 GLU A C 1
ATOM 699 O O . GLU A 1 89 ? -1.108 -5.092 16.769 1.00 82.25 89 GLU A O 1
ATOM 704 N N . ASP A 1 90 ? -1.714 -4.383 14.728 1.00 78.25 90 ASP A N 1
ATOM 705 C CA . ASP A 1 90 ? -2.522 -5.555 14.424 1.00 78.25 90 ASP A CA 1
ATOM 706 C C . ASP A 1 90 ? -1.656 -6.818 14.234 1.00 78.25 90 ASP A C 1
ATOM 708 O O . ASP A 1 90 ? -0.483 -6.779 13.843 1.00 78.25 90 ASP A O 1
ATOM 712 N N . CYS A 1 91 ? -2.239 -7.972 14.565 1.00 69.38 91 CYS A N 1
ATOM 713 C CA . CYS A 1 91 ? -1.526 -9.250 14.592 1.00 69.38 91 CYS A CA 1
ATOM 714 C C . CYS A 1 91 ? -1.020 -9.675 13.201 1.00 69.38 91 CYS A C 1
ATOM 716 O O . CYS A 1 91 ? 0.072 -10.239 13.080 1.00 69.38 91 CYS A O 1
ATOM 718 N N . GLU A 1 92 ? -1.793 -9.391 12.150 1.00 67.69 92 GLU A N 1
ATOM 719 C CA . GLU A 1 92 ? -1.480 -9.787 10.779 1.00 67.69 92 GLU A CA 1
ATOM 720 C C . GLU A 1 92 ? -0.276 -8.997 10.253 1.00 67.69 92 GLU A C 1
ATOM 722 O O . GLU A 1 92 ? 0.732 -9.589 9.853 1.00 67.69 92 GLU A O 1
ATOM 727 N N . THR A 1 93 ? -0.297 -7.670 10.369 1.00 67.31 93 THR A N 1
ATOM 728 C CA . THR A 1 93 ? 0.818 -6.810 9.959 1.00 67.31 93 THR A CA 1
ATOM 729 C C . THR A 1 93 ? 2.086 -7.136 10.736 1.00 67.31 93 THR A C 1
ATOM 731 O O . THR A 1 93 ? 3.144 -7.296 10.122 1.00 67.31 93 THR A O 1
ATOM 734 N N . ARG A 1 94 ? 2.012 -7.323 12.063 1.00 71.12 94 ARG A N 1
ATOM 735 C CA . ARG A 1 94 ? 3.189 -7.687 12.876 1.00 71.12 94 ARG A CA 1
ATOM 736 C C . ARG A 1 94 ? 3.841 -8.997 12.427 1.00 71.12 94 ARG A C 1
ATOM 738 O O . ARG A 1 94 ? 5.057 -9.148 12.564 1.00 71.12 94 ARG A O 1
ATOM 745 N N . THR A 1 95 ? 3.042 -9.913 11.881 1.00 68.69 95 THR A N 1
ATOM 746 C CA . THR A 1 95 ? 3.495 -11.220 11.398 1.00 68.69 95 THR A CA 1
ATOM 747 C C . THR A 1 95 ? 4.030 -11.155 9.964 1.00 68.69 95 THR A C 1
ATOM 749 O O . THR A 1 95 ? 5.038 -11.795 9.668 1.00 68.69 95 THR A O 1
ATOM 752 N N . PHE A 1 96 ? 3.399 -10.385 9.069 1.00 75.56 96 PHE A N 1
ATOM 753 C CA . PHE A 1 96 ? 3.687 -10.448 7.627 1.00 75.56 96 PHE A CA 1
ATOM 754 C C . PHE A 1 96 ? 4.450 -9.251 7.049 1.00 75.56 96 PHE A C 1
ATOM 756 O O . PHE A 1 96 ? 5.205 -9.432 6.083 1.00 75.56 96 PHE A O 1
ATOM 763 N N . LEU A 1 97 ? 4.261 -8.054 7.609 1.00 81.31 97 LEU A N 1
ATOM 764 C CA . LEU A 1 97 ? 4.848 -6.800 7.116 1.00 81.31 97 LEU A CA 1
ATOM 765 C C . LEU A 1 97 ? 5.877 -6.205 8.088 1.00 81.31 97 LEU A C 1
ATOM 767 O O . LEU A 1 97 ? 6.825 -5.557 7.648 1.00 81.31 97 LEU A O 1
ATOM 771 N N . HIS A 1 98 ? 5.751 -6.510 9.380 1.00 85.69 98 HIS A N 1
ATOM 772 C CA . HIS A 1 98 ? 6.516 -5.950 10.493 1.00 85.69 98 HIS A CA 1
ATOM 773 C C . HIS A 1 98 ? 6.293 -4.446 10.680 1.00 85.69 98 HIS A C 1
ATOM 775 O O . HIS A 1 98 ? 5.451 -4.047 11.475 1.00 85.69 98 HIS A O 1
ATOM 781 N N . ASP A 1 99 ? 7.053 -3.625 9.964 1.00 91.12 99 ASP A N 1
ATOM 782 C CA . ASP A 1 99 ? 6.951 -2.171 9.960 1.00 91.12 99 ASP A CA 1
ATOM 783 C C . ASP A 1 99 ? 6.898 -1.673 8.513 1.00 91.12 99 ASP A C 1
ATOM 785 O O . ASP A 1 99 ? 7.281 -2.380 7.575 1.00 91.12 99 ASP A O 1
ATOM 789 N N . LEU A 1 100 ? 6.368 -0.467 8.326 1.00 95.81 100 LEU A N 1
ATOM 790 C CA . LEU A 1 100 ? 6.155 0.120 7.010 1.00 95.81 100 LEU A CA 1
ATOM 791 C C . LEU A 1 100 ? 7.136 1.288 6.843 1.00 95.81 100 LEU A C 1
ATOM 793 O O . LEU A 1 100 ? 6.932 2.353 7.439 1.00 95.81 100 LEU A O 1
ATOM 797 N N . PRO A 1 101 ? 8.236 1.106 6.089 1.00 97.31 101 PRO A N 1
ATOM 798 C CA . PRO A 1 101 ? 9.220 2.158 5.903 1.00 97.31 101 PRO A CA 1
ATOM 799 C C . PRO A 1 101 ? 8.628 3.285 5.057 1.00 97.31 101 PRO A C 1
ATOM 801 O O . PRO A 1 101 ? 7.910 3.031 4.087 1.00 97.31 101 PRO A O 1
ATOM 804 N N . VAL A 1 102 ? 8.967 4.522 5.416 1.00 98.19 102 VAL A N 1
ATOM 805 C CA . VAL A 1 102 ? 8.515 5.735 4.730 1.00 98.19 102 VAL A CA 1
ATOM 806 C C . VAL A 1 102 ? 9.725 6.487 4.189 1.00 98.19 102 VAL A C 1
ATOM 808 O O . VAL A 1 102 ? 10.700 6.686 4.912 1.00 98.19 102 VAL A O 1
ATOM 811 N N . ILE A 1 103 ? 9.660 6.913 2.930 1.00 97.44 103 ILE A N 1
ATOM 812 C CA . ILE A 1 103 ? 10.650 7.795 2.301 1.00 97.44 103 ILE A CA 1
ATOM 813 C C . ILE A 1 103 ? 9.988 9.127 1.920 1.00 97.44 103 ILE A C 1
ATOM 815 O O . ILE A 1 103 ? 8.795 9.142 1.608 1.00 97.44 103 ILE A O 1
ATOM 819 N N . PRO A 1 104 ? 10.718 10.256 1.958 1.00 95.75 104 PRO A N 1
ATOM 820 C CA . PRO A 1 104 ? 10.116 11.577 1.778 1.00 95.75 104 PRO A CA 1
ATOM 821 C C . PRO A 1 104 ? 9.573 11.791 0.361 1.00 95.75 104 PRO A C 1
ATOM 823 O O . PRO A 1 104 ? 8.441 12.242 0.207 1.00 95.75 104 PRO A O 1
ATOM 826 N N . GLY A 1 105 ? 10.323 11.366 -0.658 1.00 94.44 105 GLY A N 1
ATOM 827 C CA . GLY A 1 105 ? 9.939 11.533 -2.055 1.00 94.44 105 GLY A CA 1
ATOM 828 C C . GLY A 1 105 ? 10.363 10.371 -2.940 1.00 94.44 105 GLY A C 1
ATOM 829 O O . GLY A 1 105 ? 11.012 9.423 -2.492 1.00 94.44 105 GLY A O 1
ATOM 830 N N . PHE A 1 106 ? 9.973 10.438 -4.213 1.00 93.75 106 PHE A N 1
ATOM 831 C CA . PHE A 1 106 ? 10.275 9.383 -5.174 1.00 93.75 106 PHE A CA 1
ATOM 832 C C . PHE A 1 106 ? 11.778 9.356 -5.482 1.00 93.75 106 PHE A C 1
ATOM 834 O O . PHE A 1 106 ? 12.322 10.293 -6.063 1.00 93.75 106 PHE A O 1
ATOM 841 N N . SER A 1 107 ? 12.451 8.284 -5.061 1.00 94.25 107 SER A N 1
ATOM 842 C CA . SER A 1 107 ? 13.900 8.121 -5.179 1.00 94.25 107 SER A CA 1
ATOM 843 C C . SER A 1 107 ? 14.236 6.648 -5.371 1.00 94.25 107 SER A C 1
ATOM 845 O O . SER A 1 107 ? 14.070 5.832 -4.465 1.00 94.25 107 SER A O 1
ATOM 847 N N . THR A 1 108 ? 14.715 6.296 -6.561 1.00 95.19 108 THR A N 1
ATOM 848 C CA . THR A 1 108 ? 15.081 4.920 -6.922 1.00 95.19 108 THR A CA 1
ATOM 849 C C . THR A 1 108 ? 16.070 4.281 -5.929 1.00 95.19 108 THR A C 1
ATOM 851 O O . THR A 1 108 ? 15.813 3.157 -5.488 1.00 95.19 108 THR A O 1
ATOM 854 N N . PRO A 1 109 ? 17.154 4.959 -5.487 1.00 96.31 109 PRO A N 1
ATOM 855 C CA . PRO A 1 109 ? 18.055 4.412 -4.467 1.00 96.31 109 PRO A CA 1
ATOM 856 C C . PRO A 1 109 ? 17.378 4.139 -3.117 1.00 96.31 109 PRO A C 1
ATOM 858 O O . PRO A 1 109 ? 17.647 3.106 -2.492 1.00 96.31 109 PRO A O 1
ATOM 861 N N . ASP A 1 110 ? 16.489 5.029 -2.673 1.00 96.69 110 ASP A N 1
ATOM 862 C CA . ASP A 1 110 ? 15.804 4.892 -1.383 1.00 96.69 110 ASP A CA 1
ATOM 863 C C . ASP A 1 110 ? 14.745 3.788 -1.437 1.00 96.69 110 ASP A C 1
ATOM 865 O O . ASP A 1 110 ? 14.654 2.974 -0.516 1.00 96.69 110 ASP A O 1
ATOM 869 N N . ILE A 1 111 ? 14.023 3.683 -2.561 1.00 97.50 111 ILE A N 1
ATOM 870 C CA . ILE A 1 111 ? 13.099 2.579 -2.843 1.00 97.50 111 ILE A CA 1
ATOM 871 C C . ILE A 1 111 ? 13.852 1.249 -2.777 1.00 97.50 111 ILE A C 1
ATOM 873 O O . ILE A 1 111 ? 13.453 0.362 -2.028 1.00 97.50 111 ILE A O 1
ATOM 877 N N . ILE A 1 112 ? 14.977 1.106 -3.487 1.00 97.81 112 ILE A N 1
ATOM 878 C CA . ILE A 1 112 ? 15.786 -0.125 -3.455 1.00 97.81 112 ILE A CA 1
ATOM 879 C C . ILE A 1 112 ? 16.248 -0.439 -2.026 1.00 97.81 112 ILE A C 1
ATOM 881 O O . ILE A 1 112 ? 16.196 -1.591 -1.591 1.00 97.81 112 ILE A O 1
ATOM 885 N N . THR A 1 113 ? 16.705 0.569 -1.284 1.00 97.31 113 THR A N 1
ATOM 886 C CA . THR A 1 113 ? 17.200 0.393 0.088 1.00 97.31 113 THR A CA 1
ATOM 887 C C . THR A 1 113 ? 16.103 -0.107 1.025 1.00 97.31 113 THR A C 1
ATOM 889 O O . THR A 1 113 ? 16.336 -1.046 1.793 1.00 97.31 113 THR A O 1
ATOM 892 N N . ALA A 1 114 ? 14.903 0.469 0.937 1.00 97.06 114 ALA A N 1
ATOM 893 C CA . ALA A 1 114 ? 13.751 0.041 1.718 1.00 97.06 114 ALA A CA 1
ATOM 894 C C . ALA A 1 114 ? 13.284 -1.366 1.309 1.00 97.06 114 ALA A C 1
ATOM 896 O O . ALA A 1 114 ? 13.143 -2.249 2.161 1.00 97.06 114 ALA A O 1
ATOM 897 N N . LEU A 1 115 ? 13.134 -1.615 0.004 1.00 96.81 115 LEU A N 1
ATOM 898 C CA . LEU A 1 115 ? 12.606 -2.872 -0.527 1.00 96.81 115 LEU A CA 1
ATOM 899 C C . LEU A 1 115 ? 13.559 -4.070 -0.344 1.00 96.81 115 LEU A C 1
ATOM 901 O O . LEU A 1 115 ? 13.115 -5.217 -0.284 1.00 96.81 115 LEU A O 1
ATOM 905 N N . LYS A 1 116 ? 14.867 -3.836 -0.176 1.00 95.56 116 LYS A N 1
ATOM 906 C CA . LYS A 1 116 ? 15.822 -4.883 0.239 1.00 95.56 116 LYS A CA 1
ATOM 907 C C . LYS A 1 116 ? 15.567 -5.411 1.653 1.00 95.56 116 LYS A C 1
ATOM 909 O O . LYS A 1 116 ? 15.997 -6.518 1.967 1.00 95.56 116 LYS A O 1
ATOM 914 N N . ARG A 1 117 ? 14.918 -4.623 2.514 1.00 93.81 117 ARG A N 1
ATOM 915 C CA . ARG A 1 117 ? 14.650 -4.972 3.921 1.00 93.81 117 ARG A CA 1
ATOM 916 C C . ARG A 1 117 ? 13.196 -5.358 4.161 1.00 93.81 117 ARG A C 1
ATOM 918 O O . ARG A 1 117 ? 12.923 -6.189 5.024 1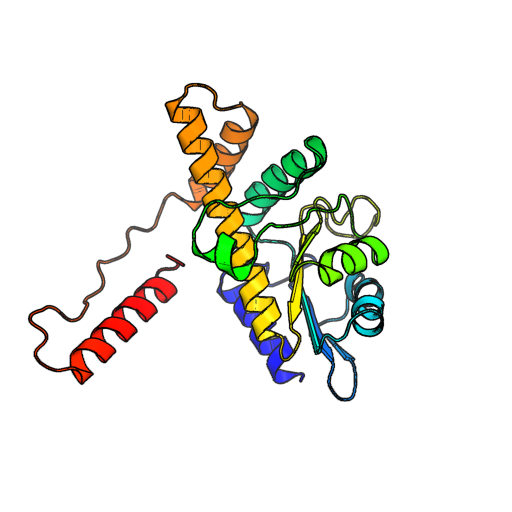.00 93.81 117 ARG A O 1
ATOM 925 N N . ARG A 1 118 ? 12.270 -4.744 3.424 1.00 94.81 118 ARG A N 1
ATOM 926 C CA . ARG A 1 118 ? 10.820 -4.903 3.577 1.00 94.81 118 ARG A CA 1
ATOM 927 C C . ARG A 1 118 ? 10.161 -5.189 2.233 1.00 94.81 118 ARG A C 1
ATOM 929 O O . ARG A 1 118 ? 10.715 -4.911 1.178 1.00 94.81 118 ARG A O 1
ATOM 936 N N . LYS A 1 119 ? 8.958 -5.762 2.257 1.00 94.88 119 LYS A N 1
ATOM 937 C CA . LYS A 1 119 ? 8.210 -6.087 1.027 1.00 94.88 119 LYS A CA 1
ATOM 938 C C . LYS A 1 119 ? 7.580 -4.862 0.362 1.00 94.88 119 LYS A C 1
ATOM 940 O O . LYS A 1 119 ? 7.139 -4.947 -0.782 1.00 94.88 119 LYS A O 1
ATOM 945 N N . CYS A 1 120 ? 7.547 -3.741 1.074 1.00 96.94 120 CYS A N 1
ATOM 946 C CA . CYS A 1 120 ? 6.969 -2.492 0.619 1.00 96.94 120 CYS A CA 1
ATOM 947 C C . CYS A 1 120 ? 7.722 -1.275 1.153 1.00 96.94 120 CYS A C 1
ATOM 949 O O . CYS A 1 120 ? 8.500 -1.375 2.103 1.00 96.94 120 CYS A O 1
ATOM 951 N N . VAL A 1 121 ? 7.436 -0.126 0.552 1.00 98.06 121 VAL A N 1
ATOM 952 C CA . VAL A 1 121 ? 7.806 1.204 1.030 1.00 98.06 121 VAL A CA 1
ATOM 953 C C . VAL A 1 121 ? 6.680 2.182 0.708 1.00 98.06 121 VAL A C 1
ATOM 955 O O . VAL A 1 121 ? 6.044 2.080 -0.342 1.00 98.06 121 VAL A O 1
ATOM 958 N N . ILE A 1 122 ? 6.434 3.116 1.621 1.00 98.38 122 ILE A N 1
ATOM 959 C CA . ILE A 1 122 ? 5.533 4.248 1.415 1.00 98.38 122 ILE A CA 1
ATOM 960 C C . ILE A 1 122 ? 6.377 5.456 1.012 1.00 98.38 122 ILE A C 1
ATOM 962 O O . ILE A 1 122 ? 7.356 5.798 1.671 1.00 98.38 122 ILE A O 1
ATOM 966 N N . ILE A 1 123 ? 5.995 6.116 -0.070 1.00 97.56 123 ILE A N 1
ATOM 967 C CA . ILE A 1 123 ? 6.530 7.410 -0.484 1.00 97.56 123 ILE A CA 1
ATOM 968 C C . ILE A 1 123 ? 5.574 8.460 0.067 1.00 97.56 123 ILE A C 1
ATOM 970 O O . ILE A 1 123 ? 4.387 8.388 -0.231 1.00 97.56 123 ILE A O 1
ATOM 974 N N . SER A 1 124 ? 6.052 9.400 0.881 1.00 96.81 124 SER A N 1
ATOM 975 C CA . SER A 1 124 ? 5.179 10.393 1.519 1.00 96.81 124 SER A CA 1
ATOM 976 C C . SER A 1 124 ? 4.634 11.420 0.528 1.00 96.81 124 SER A C 1
ATOM 978 O O . SER A 1 124 ? 3.466 11.790 0.634 1.00 96.81 124 SER A O 1
ATOM 980 N N . ASP A 1 125 ? 5.459 11.891 -0.409 1.00 93.12 125 ASP A N 1
ATOM 981 C CA . ASP A 1 125 ? 5.022 12.774 -1.490 1.00 93.12 125 ASP A CA 1
ATOM 982 C C . ASP A 1 125 ? 5.780 12.486 -2.791 1.00 93.12 125 ASP A C 1
ATOM 984 O O . ASP A 1 125 ? 6.967 12.791 -2.942 1.00 93.12 125 ASP A O 1
ATOM 988 N N . THR A 1 126 ? 5.085 11.918 -3.774 1.00 83.44 126 THR A N 1
ATOM 989 C CA . THR A 1 126 ? 5.668 11.623 -5.088 1.00 83.44 126 THR A CA 1
ATOM 990 C C . THR A 1 126 ? 6.064 12.873 -5.874 1.00 83.44 126 THR A C 1
ATOM 992 O O . THR A 1 126 ? 6.983 12.799 -6.689 1.00 83.44 126 THR A O 1
ATOM 995 N N . GLY A 1 127 ? 5.446 14.026 -5.599 1.00 79.38 127 GLY A N 1
ATOM 996 C CA . GLY A 1 127 ? 5.723 15.286 -6.291 1.00 79.38 127 GLY A CA 1
ATOM 997 C C . GLY A 1 127 ? 6.895 16.089 -5.718 1.00 79.38 127 GLY A C 1
ATOM 998 O O . GLY A 1 127 ? 7.274 17.101 -6.305 1.00 79.38 127 GLY A O 1
ATOM 999 N N . GLN A 1 128 ? 7.493 15.667 -4.595 1.00 75.62 128 GLN A N 1
ATOM 1000 C CA . GLN A 1 128 ? 8.528 16.453 -3.906 1.00 75.62 128 GLN A CA 1
ATOM 1001 C C . GLN A 1 128 ? 9.783 16.693 -4.765 1.00 75.62 128 GLN A C 1
ATOM 1003 O O . GLN A 1 128 ? 10.370 17.771 -4.703 1.00 75.62 128 GLN A O 1
ATOM 1008 N N . ASN A 1 129 ? 10.173 15.710 -5.583 1.00 71.69 129 ASN A N 1
ATOM 1009 C CA . ASN A 1 129 ? 11.390 15.755 -6.408 1.00 71.69 129 ASN A CA 1
ATOM 1010 C C . ASN A 1 129 ? 11.106 15.641 -7.916 1.00 71.69 129 ASN A C 1
ATOM 1012 O O . ASN A 1 129 ? 12.037 15.597 -8.718 1.00 71.69 129 ASN A O 1
ATOM 1016 N N . LEU A 1 130 ? 9.830 15.575 -8.306 1.00 77.50 130 LEU A N 1
ATOM 1017 C CA . LEU A 1 130 ? 9.387 15.351 -9.680 1.00 77.50 130 LEU A CA 1
ATOM 1018 C C . LEU A 1 130 ? 8.241 16.327 -9.994 1.00 77.50 130 LEU A C 1
ATOM 1020 O O . LEU A 1 130 ? 7.105 16.063 -9.608 1.00 77.50 130 LEU A O 1
ATOM 1024 N N . PRO A 1 131 ? 8.515 17.460 -10.673 1.00 68.44 131 PRO A N 1
ATOM 1025 C CA . PRO A 1 131 ? 7.540 18.540 -10.867 1.00 68.44 131 PRO A CA 1
ATOM 1026 C C . PRO A 1 131 ? 6.249 18.108 -11.572 1.00 68.44 131 PRO A C 1
ATOM 1028 O O . PRO A 1 131 ? 5.181 18.637 -11.274 1.00 68.44 131 PRO A O 1
ATOM 1031 N N . ASP A 1 132 ? 6.361 17.140 -12.484 1.00 74.44 132 ASP A N 1
ATOM 1032 C CA . ASP A 1 132 ? 5.251 16.628 -13.294 1.00 74.44 132 ASP A CA 1
ATOM 1033 C C . ASP A 1 132 ? 4.571 15.397 -12.668 1.00 74.44 132 ASP A C 1
ATOM 1035 O O . ASP A 1 132 ? 3.585 14.887 -13.207 1.00 74.44 132 ASP A O 1
ATOM 1039 N N . ALA A 1 133 ? 5.093 14.891 -11.545 1.00 79.19 133 ALA A N 1
ATOM 1040 C CA . ALA A 1 133 ? 4.487 13.774 -10.839 1.00 79.19 133 ALA A CA 1
ATOM 1041 C C . ALA A 1 133 ? 3.259 14.246 -10.044 1.00 79.19 133 ALA A C 1
ATOM 1043 O O . ALA A 1 133 ? 3.254 15.353 -9.493 1.00 79.19 133 ALA A O 1
ATOM 1044 N N . PRO A 1 134 ? 2.213 13.408 -9.928 1.00 80.69 134 PRO A N 1
ATOM 1045 C CA . PRO A 1 134 ? 1.138 13.676 -8.986 1.00 80.69 134 PRO A CA 1
ATOM 1046 C C . PRO A 1 134 ? 1.703 13.843 -7.576 1.00 80.69 134 PRO A C 1
ATOM 1048 O O . PRO A 1 134 ? 2.702 13.223 -7.214 1.00 80.69 134 PRO A O 1
ATOM 1051 N N . LYS A 1 135 ? 1.054 14.684 -6.776 1.00 87.38 135 LYS A N 1
ATOM 1052 C CA . LYS A 1 135 ? 1.410 14.882 -5.370 1.00 87.38 135 LYS A CA 1
ATOM 1053 C C . LYS A 1 135 ? 0.677 13.889 -4.486 1.00 87.38 135 LYS A C 1
ATOM 1055 O O . LYS A 1 135 ? -0.402 13.420 -4.845 1.00 87.38 135 LYS A O 1
ATOM 1060 N N . GLY A 1 136 ? 1.242 13.647 -3.312 1.00 91.56 136 GLY A N 1
ATOM 1061 C CA . GLY A 1 136 ? 0.639 12.805 -2.285 1.00 91.56 136 GLY A CA 1
ATOM 1062 C C . GLY A 1 136 ? 1.315 11.445 -2.144 1.00 91.56 136 GLY A C 1
ATOM 1063 O O . GLY A 1 136 ? 2.313 11.165 -2.820 1.00 91.56 136 GLY A O 1
ATOM 1064 N N . PRO A 1 137 ? 0.801 10.611 -1.230 1.00 96.25 137 PRO A N 1
ATOM 1065 C CA . PRO A 1 137 ? 1.469 9.382 -0.873 1.00 96.25 137 PRO A CA 1
ATOM 1066 C C . PRO A 1 137 ? 1.359 8.340 -1.984 1.00 96.25 137 PRO A C 1
ATOM 1068 O O . PRO A 1 137 ? 0.391 8.302 -2.743 1.00 96.25 137 PRO A O 1
ATOM 1071 N N . ALA A 1 138 ? 2.338 7.446 -2.040 1.00 97.06 138 ALA A N 1
ATOM 1072 C CA . ALA A 1 138 ? 2.292 6.264 -2.886 1.00 97.06 138 ALA A CA 1
ATOM 1073 C C . ALA A 1 138 ? 2.825 5.040 -2.149 1.00 97.06 138 ALA A C 1
ATOM 1075 O O . ALA A 1 138 ? 3.652 5.150 -1.246 1.00 97.06 138 ALA A O 1
ATOM 1076 N N . ILE A 1 139 ? 2.376 3.864 -2.568 1.00 98.00 139 ILE A N 1
ATOM 1077 C CA . ILE A 1 139 ? 2.867 2.580 -2.081 1.00 98.00 139 ILE A CA 1
ATOM 1078 C C . ILE A 1 139 ? 3.632 1.903 -3.210 1.00 98.00 139 ILE A C 1
ATOM 1080 O O . ILE A 1 139 ? 3.136 1.796 -4.333 1.00 98.00 139 ILE A O 1
ATOM 1084 N N . VAL A 1 140 ? 4.823 1.403 -2.889 1.00 98.19 140 VAL A N 1
ATOM 1085 C CA . VAL A 1 140 ? 5.576 0.475 -3.733 1.00 98.19 140 VAL A CA 1
ATOM 1086 C C . VAL A 1 140 ? 5.664 -0.857 -3.011 1.00 98.19 140 VAL A C 1
ATOM 1088 O O . VAL A 1 140 ? 6.112 -0.903 -1.868 1.00 98.19 140 VAL A O 1
ATOM 1091 N N . ALA A 1 141 ? 5.272 -1.944 -3.664 1.00 97.62 141 ALA A N 1
ATOM 1092 C CA . ALA A 1 141 ? 5.372 -3.296 -3.128 1.00 97.62 141 ALA A CA 1
ATOM 1093 C C . ALA A 1 141 ? 5.923 -4.253 -4.185 1.00 97.62 141 ALA A C 1
ATOM 1095 O O . ALA A 1 141 ? 5.612 -4.121 -5.368 1.00 97.62 141 ALA A O 1
ATOM 1096 N N . HIS A 1 142 ? 6.732 -5.230 -3.777 1.00 97.12 142 HIS A N 1
ATOM 1097 C CA . HIS A 1 142 ? 7.282 -6.229 -4.697 1.00 97.12 142 HIS A CA 1
ATOM 1098 C C . HIS A 1 142 ? 6.736 -7.630 -4.445 1.00 97.12 142 HIS A C 1
ATOM 1100 O O . HIS A 1 142 ? 6.291 -7.974 -3.349 1.00 97.12 142 HIS A O 1
ATOM 1106 N N . GLY A 1 143 ? 6.786 -8.442 -5.497 1.00 94.94 143 GLY A N 1
ATOM 1107 C CA . GLY A 1 143 ? 6.544 -9.876 -5.445 1.00 94.94 143 GLY A CA 1
ATOM 1108 C C . GLY A 1 143 ? 7.716 -10.629 -6.059 1.00 94.94 143 GLY A C 1
ATOM 1109 O O . GLY A 1 143 ? 8.142 -10.327 -7.177 1.00 94.94 143 GLY A O 1
ATOM 1110 N N . THR A 1 144 ? 8.225 -11.628 -5.344 1.00 92.06 144 THR A N 1
ATOM 1111 C CA . THR A 1 144 ? 9.337 -12.473 -5.797 1.00 92.06 144 THR A CA 1
ATOM 1112 C C . THR A 1 144 ? 8.923 -13.457 -6.883 1.00 92.06 144 THR A C 1
ATOM 1114 O O . THR A 1 144 ? 9.756 -13.852 -7.685 1.00 92.06 144 THR A O 1
ATOM 1117 N N . VAL A 1 145 ? 7.644 -13.836 -6.935 1.00 88.69 145 VAL A N 1
ATOM 1118 C CA . VAL A 1 145 ? 7.128 -14.834 -7.883 1.00 88.69 145 VAL A CA 1
ATOM 1119 C C . VAL A 1 145 ? 6.087 -14.235 -8.818 1.00 88.69 145 VAL A C 1
ATOM 1121 O O . VAL A 1 145 ? 6.136 -14.474 -10.023 1.00 88.69 145 VAL A O 1
ATOM 1124 N N . SER A 1 146 ? 5.131 -13.468 -8.288 1.00 93.25 146 SER A N 1
ATOM 1125 C CA . SER A 1 146 ? 4.024 -12.948 -9.092 1.00 93.25 146 SER A CA 1
ATOM 1126 C C . SER A 1 146 ? 3.495 -11.607 -8.577 1.00 93.25 146 SER A C 1
ATOM 1128 O O . SER A 1 146 ? 3.614 -11.324 -7.378 1.00 93.25 146 SER A O 1
ATOM 1130 N N . PRO A 1 147 ? 2.820 -10.818 -9.444 1.00 95.06 147 PRO A N 1
ATOM 1131 C CA . PRO A 1 147 ? 2.200 -9.556 -9.037 1.00 95.06 147 PRO A CA 1
ATOM 1132 C C . PRO A 1 147 ? 1.136 -9.699 -7.942 1.00 95.06 147 PRO A C 1
ATOM 1134 O O . PRO A 1 147 ? 0.766 -8.710 -7.319 1.00 95.06 147 PRO A O 1
ATOM 1137 N N . GLU A 1 148 ? 0.662 -10.919 -7.675 1.00 95.69 148 GLU A N 1
ATOM 1138 C CA . GLU A 1 148 ? -0.246 -11.199 -6.564 1.00 95.69 148 GLU A CA 1
ATOM 1139 C C . GLU A 1 148 ? 0.359 -10.841 -5.217 1.00 95.69 148 GLU A C 1
ATOM 1141 O O . GLU A 1 148 ? -0.321 -10.264 -4.380 1.00 95.69 148 GLU A O 1
ATOM 1146 N N . GLN A 1 149 ? 1.640 -11.146 -5.018 1.00 94.25 149 GLN A N 1
ATOM 1147 C CA . GLN A 1 149 ? 2.317 -10.846 -3.762 1.00 94.25 149 GLN A CA 1
ATOM 1148 C C . GLN A 1 149 ? 2.425 -9.334 -3.559 1.00 94.25 149 GLN A C 1
ATOM 1150 O O . GLN A 1 149 ? 2.141 -8.851 -2.468 1.00 94.25 149 GLN A O 1
ATOM 1155 N N . GLY A 1 150 ? 2.760 -8.587 -4.618 1.00 95.56 150 GLY A N 1
ATOM 1156 C CA . GLY A 1 150 ? 2.772 -7.125 -4.578 1.00 95.56 150 GLY A CA 1
ATOM 1157 C C . GLY A 1 150 ? 1.383 -6.541 -4.309 1.00 95.56 150 GLY A C 1
ATOM 1158 O O . GLY A 1 150 ? 1.261 -5.618 -3.511 1.00 95.56 150 GLY A O 1
ATOM 1159 N N . PHE A 1 151 ? 0.334 -7.114 -4.911 1.00 95.81 151 PHE A N 1
ATOM 1160 C CA . PHE A 1 151 ? -1.056 -6.738 -4.641 1.00 95.81 151 PHE A CA 1
ATOM 1161 C C . PHE A 1 151 ? -1.430 -6.967 -3.173 1.00 95.81 151 PHE A C 1
ATOM 1163 O O . PHE A 1 151 ? -1.860 -6.022 -2.525 1.00 95.81 151 PHE A O 1
ATOM 1170 N N . VAL A 1 152 ? -1.214 -8.180 -2.650 1.00 94.06 152 VAL A N 1
ATOM 1171 C CA . VAL A 1 152 ? -1.534 -8.541 -1.259 1.00 94.06 152 VAL A CA 1
ATOM 1172 C C . VAL A 1 152 ? -0.779 -7.642 -0.285 1.00 94.06 152 VAL A C 1
ATOM 1174 O O . VAL A 1 152 ? -1.373 -7.085 0.627 1.00 94.06 152 VAL A O 1
ATOM 1177 N N . VAL A 1 153 ? 0.522 -7.437 -0.499 1.00 94.88 153 VAL A N 1
ATOM 1178 C CA . VAL A 1 153 ? 1.322 -6.551 0.356 1.00 94.88 153 VAL A CA 1
ATOM 1179 C C . VAL A 1 153 ? 0.802 -5.113 0.285 1.00 94.88 153 VAL A C 1
ATOM 1181 O O . VAL A 1 153 ? 0.612 -4.490 1.323 1.00 94.88 153 VAL A O 1
ATOM 1184 N N . GLY A 1 154 ? 0.546 -4.586 -0.914 1.00 95.62 154 GLY A N 1
ATOM 1185 C CA . GLY A 1 154 ? 0.044 -3.225 -1.097 1.00 95.62 154 GLY A CA 1
ATOM 1186 C C . GLY A 1 154 ? -1.330 -2.993 -0.461 1.00 95.62 154 GLY A C 1
ATOM 1187 O O . GLY A 1 154 ? -1.526 -1.975 0.201 1.00 95.62 154 GLY A O 1
ATOM 1188 N N . SER A 1 155 ? -2.258 -3.945 -0.598 1.00 94.06 155 SER A N 1
ATOM 1189 C CA . SER A 1 155 ? -3.572 -3.876 0.050 1.00 94.06 155 SER A CA 1
ATOM 1190 C C . SER A 1 155 ? -3.456 -3.952 1.570 1.00 94.06 155 SER A C 1
ATOM 1192 O O . SER A 1 155 ? -4.068 -3.149 2.270 1.00 94.06 155 SER A O 1
ATOM 1194 N N . SER A 1 156 ? -2.612 -4.852 2.086 1.00 93.19 156 SER A N 1
ATOM 1195 C CA . SER A 1 156 ? -2.376 -4.973 3.526 1.00 93.19 156 SER A CA 1
ATOM 1196 C C . SER A 1 156 ? -1.757 -3.704 4.113 1.00 93.19 156 SER A C 1
ATOM 1198 O O . SER A 1 156 ? -2.108 -3.333 5.223 1.00 93.19 156 SER A O 1
ATOM 1200 N N . VAL A 1 157 ? -0.893 -2.993 3.378 1.00 95.38 157 VAL A N 1
ATOM 1201 C CA . VAL A 1 157 ? -0.366 -1.683 3.807 1.00 95.38 157 VAL A CA 1
ATOM 1202 C C . VAL A 1 157 ? -1.491 -0.665 3.984 1.00 95.38 157 VAL A C 1
ATOM 1204 O O . VAL A 1 157 ? -1.560 -0.013 5.023 1.00 95.38 157 VAL A O 1
ATOM 1207 N N . ALA A 1 158 ? -2.382 -0.537 2.995 1.00 94.44 158 ALA A N 1
ATOM 1208 C CA . ALA A 1 158 ? -3.494 0.409 3.065 1.00 94.44 158 ALA A CA 1
ATOM 1209 C C . ALA A 1 158 ? -4.427 0.103 4.246 1.00 94.44 158 ALA A C 1
ATOM 1211 O O . ALA A 1 158 ? -4.764 1.000 5.024 1.00 94.44 158 ALA A O 1
ATOM 1212 N N . PHE A 1 159 ? -4.766 -1.174 4.432 1.00 91.69 159 PHE A N 1
ATOM 1213 C CA . PHE A 1 159 ? -5.580 -1.632 5.554 1.00 91.69 159 PHE A CA 1
ATOM 1214 C C . PHE A 1 159 ? -4.889 -1.421 6.911 1.00 91.69 159 PHE A C 1
ATOM 1216 O O . PHE A 1 159 ? -5.491 -0.882 7.837 1.00 91.69 159 PHE A O 1
ATOM 1223 N N . ALA A 1 160 ? -3.607 -1.765 7.033 1.00 93.25 160 ALA A N 1
ATOM 1224 C CA . ALA A 1 160 ? -2.853 -1.592 8.271 1.00 93.25 160 ALA A CA 1
ATOM 1225 C C . ALA A 1 160 ? -2.738 -0.114 8.672 1.00 93.25 160 ALA A C 1
ATOM 1227 O O . ALA A 1 160 ? -2.874 0.227 9.846 1.00 93.25 160 ALA A O 1
ATOM 1228 N N . CYS A 1 161 ? -2.540 0.783 7.699 1.00 95.44 161 CYS A N 1
ATOM 1229 C CA . CYS A 1 161 ? -2.573 2.226 7.926 1.00 95.44 161 CYS A CA 1
ATOM 1230 C C . CYS A 1 161 ? -3.956 2.702 8.388 1.00 95.44 161 CYS A C 1
ATOM 1232 O O . CYS A 1 161 ? -4.034 3.490 9.329 1.00 95.44 161 CYS A O 1
ATOM 1234 N N . PHE A 1 162 ? -5.036 2.196 7.783 1.00 93.31 162 PHE A N 1
ATOM 1235 C CA . PHE A 1 162 ? -6.402 2.479 8.227 1.00 93.31 162 PHE A CA 1
ATOM 1236 C C . PHE A 1 162 ? -6.604 2.086 9.697 1.00 93.31 162 PHE A C 1
ATOM 1238 O O . PHE A 1 162 ? -6.946 2.933 10.522 1.00 93.31 162 PHE A O 1
ATOM 1245 N N . VAL A 1 163 ? -6.313 0.830 10.053 1.00 92.38 163 VAL A N 1
ATOM 1246 C CA . VAL A 1 163 ? -6.474 0.330 11.427 1.00 92.38 163 VAL A CA 1
ATOM 1247 C C . VAL A 1 163 ? -5.596 1.110 12.406 1.00 92.38 163 VAL A C 1
ATOM 1249 O O . VAL A 1 163 ? -6.079 1.514 13.464 1.00 92.38 163 VAL A O 1
ATOM 1252 N N . LYS A 1 164 ? -4.330 1.374 12.053 1.00 94.44 164 LYS A N 1
ATOM 1253 C CA . LYS A 1 164 ? -3.400 2.131 12.901 1.00 94.44 164 LYS A CA 1
ATOM 1254 C C . LYS A 1 164 ? -3.925 3.528 13.206 1.00 94.44 164 LYS A C 1
ATOM 1256 O O . LYS A 1 164 ? -3.977 3.898 14.373 1.00 94.44 164 LYS A O 1
ATOM 1261 N N . PHE A 1 165 ? -4.357 4.271 12.187 1.00 95.69 165 PHE A N 1
ATOM 1262 C CA . PHE A 1 165 ? -4.874 5.624 12.376 1.00 95.69 165 PHE A CA 1
ATOM 1263 C C . PHE A 1 165 ? -6.091 5.647 13.303 1.00 95.69 165 PHE A C 1
ATOM 1265 O O . PHE A 1 165 ? -6.106 6.413 14.263 1.00 95.69 165 PHE A O 1
ATOM 1272 N N . PHE A 1 166 ? -7.092 4.791 13.068 1.00 94.44 166 PHE A N 1
ATOM 1273 C CA . PHE A 1 166 ? -8.296 4.781 13.905 1.00 94.44 166 PHE A CA 1
ATOM 1274 C C . PHE A 1 166 ? -8.032 4.264 15.322 1.00 94.44 166 PHE A C 1
ATOM 1276 O O . PHE A 1 166 ? -8.620 4.783 16.269 1.00 94.44 166 PHE A O 1
ATOM 1283 N N . SER A 1 167 ? -7.135 3.288 15.487 1.00 94.69 167 SER A N 1
ATOM 1284 C CA . SER A 1 167 ? -6.721 2.802 16.807 1.00 94.69 167 SER A CA 1
ATOM 1285 C C . SER A 1 167 ? -6.000 3.892 17.602 1.00 94.69 167 SER A C 1
ATOM 1287 O O . SER A 1 167 ? -6.341 4.141 18.760 1.00 94.69 167 SER A O 1
ATOM 1289 N N . ASP A 1 168 ? -5.052 4.590 16.973 1.00 95.38 168 ASP A N 1
ATOM 1290 C CA . ASP A 1 168 ? -4.344 5.711 17.593 1.00 95.38 168 ASP A CA 1
ATOM 1291 C C . ASP A 1 168 ? -5.301 6.838 17.945 1.00 95.38 168 ASP A C 1
ATOM 1293 O O . ASP A 1 168 ? -5.271 7.354 19.061 1.00 95.38 168 ASP A O 1
ATOM 1297 N N . TYR A 1 169 ? -6.177 7.199 17.007 1.00 96.38 169 TYR A N 1
ATOM 1298 C CA . TYR A 1 169 ? -7.134 8.276 17.197 1.00 96.38 169 TYR A CA 1
ATOM 1299 C C . TYR A 1 169 ? -8.077 7.966 18.358 1.00 96.38 169 TYR A C 1
ATOM 1301 O O . TYR A 1 169 ? -8.273 8.809 19.231 1.00 96.38 169 TYR A O 1
ATOM 1309 N N . LEU A 1 170 ? -8.603 6.739 18.428 1.00 95.56 170 LEU A N 1
ATOM 1310 C CA . LEU A 1 170 ? -9.445 6.298 19.536 1.00 95.56 170 LEU A CA 1
ATOM 1311 C C . LEU A 1 170 ? -8.700 6.355 20.874 1.00 95.56 170 LEU A C 1
ATOM 1313 O O . LEU A 1 170 ? -9.249 6.869 21.848 1.00 95.56 170 LEU A O 1
ATOM 1317 N N . ASN A 1 171 ? -7.459 5.871 20.926 1.00 96.12 171 ASN A N 1
ATOM 1318 C CA . ASN A 1 171 ? -6.642 5.928 22.136 1.00 96.12 171 ASN A CA 1
ATOM 1319 C C . ASN A 1 171 ? -6.398 7.381 22.577 1.00 96.12 171 ASN A C 1
ATOM 1321 O O . ASN A 1 171 ? -6.586 7.736 23.740 1.00 96.12 171 ASN A O 1
ATOM 1325 N N . HIS A 1 172 ? -6.066 8.256 21.632 1.00 96.69 172 HIS A N 1
ATOM 1326 C CA . HIS A 1 172 ? -5.901 9.677 21.889 1.00 96.69 172 HIS A CA 1
ATOM 1327 C C . HIS A 1 172 ? -7.193 10.350 22.378 1.00 96.69 172 HIS A C 1
ATOM 1329 O O . HIS A 1 172 ? -7.145 11.153 23.310 1.00 96.69 172 HIS A O 1
ATOM 1335 N N . LEU A 1 173 ? -8.353 10.010 21.812 1.00 97.00 173 LEU A N 1
ATOM 1336 C CA . LEU A 1 173 ? -9.652 10.492 22.289 1.00 97.00 173 LEU A CA 1
ATOM 1337 C C . LEU A 1 173 ? -9.931 10.031 23.724 1.00 97.00 173 LEU A C 1
ATOM 1339 O O . LEU A 1 173 ? -10.319 10.841 24.564 1.00 97.00 173 LEU A O 1
ATOM 1343 N N . GLN A 1 174 ? -9.692 8.752 24.025 1.00 97.31 174 GLN A N 1
ATOM 1344 C CA . GLN A 1 174 ? -9.889 8.178 25.361 1.00 97.31 174 GLN A CA 1
ATOM 1345 C C . GLN A 1 174 ? -8.978 8.819 26.414 1.00 97.31 174 GLN A C 1
ATOM 1347 O O . GLN A 1 174 ? -9.390 9.003 27.558 1.00 97.31 174 GLN A O 1
ATOM 1352 N N . CYS A 1 175 ? -7.760 9.199 26.028 1.00 97.12 175 CYS A N 1
ATOM 1353 C CA . CYS A 1 175 ? -6.824 9.910 26.893 1.00 97.12 175 CYS A CA 1
ATOM 1354 C C . CYS A 1 175 ? -7.036 11.434 26.929 1.00 97.12 175 CYS A C 1
ATOM 1356 O O . CYS A 1 175 ? -6.359 12.109 27.703 1.00 97.12 175 CYS A O 1
ATOM 1358 N N . GLY A 1 176 ? -7.924 11.996 26.101 1.00 96.56 176 GLY A N 1
ATOM 1359 C CA . GLY A 1 176 ? -8.097 13.447 25.969 1.00 96.56 176 GLY A CA 1
ATOM 1360 C C . GLY A 1 176 ? -6.889 14.163 25.346 1.00 96.56 176 GLY A C 1
ATOM 1361 O O . GLY A 1 176 ? -6.642 15.327 25.651 1.00 96.56 176 GLY A O 1
ATOM 1362 N N . THR A 1 177 ? -6.115 13.469 24.506 1.00 97.12 177 THR A N 1
ATOM 1363 C CA . THR A 1 177 ? -4.871 13.952 23.878 1.00 97.12 177 THR A CA 1
ATOM 1364 C C . THR A 1 177 ? -4.925 13.985 22.348 1.00 97.12 177 THR A C 1
ATOM 1366 O O . THR A 1 177 ? -3.882 14.128 21.712 1.00 97.12 177 THR A O 1
ATOM 1369 N N . ALA A 1 178 ? -6.113 13.850 21.747 1.00 95.56 178 ALA A N 1
ATOM 1370 C CA . ALA A 1 178 ? -6.296 13.896 20.295 1.00 95.56 178 ALA A CA 1
ATOM 1371 C C . ALA A 1 178 ? -5.803 15.224 19.703 1.00 95.56 178 ALA A C 1
ATOM 1373 O O . ALA A 1 178 ? -6.299 16.289 20.083 1.00 95.56 178 ALA A O 1
ATOM 1374 N N . PRO A 1 179 ? -4.806 15.187 18.802 1.00 93.94 179 PRO A N 1
ATOM 1375 C CA . PRO A 1 179 ? -4.279 16.400 18.211 1.00 93.94 179 PRO A CA 1
ATOM 1376 C C . PRO A 1 179 ? -5.250 16.953 17.144 1.00 93.94 179 PRO A C 1
ATOM 1378 O O . PRO A 1 179 ? -5.984 16.190 16.506 1.00 93.94 179 PRO A O 1
ATOM 1381 N N . PRO A 1 180 ? -5.275 18.284 16.917 1.00 95.12 180 PRO A N 1
ATOM 1382 C CA . PRO A 1 180 ? -6.196 18.917 15.965 1.00 95.12 180 PRO A CA 1
ATOM 1383 C C . PRO A 1 180 ? -6.085 18.410 14.523 1.00 95.12 180 PRO A C 1
ATOM 1385 O O . PRO A 1 180 ? -7.055 18.457 13.772 1.00 95.12 180 PRO A O 1
ATOM 1388 N N . ASP A 1 181 ? -4.910 17.938 14.120 1.00 94.62 181 ASP A N 1
ATOM 1389 C CA . ASP A 1 181 ? -4.675 17.404 12.782 1.00 94.62 181 ASP A CA 1
ATOM 1390 C C . ASP A 1 181 ? -5.332 16.030 12.573 1.00 94.62 181 ASP A C 1
ATOM 1392 O O . ASP A 1 181 ? -5.916 15.813 11.515 1.00 94.62 181 ASP A O 1
ATOM 1396 N N . MET A 1 182 ? -5.343 15.143 13.578 1.00 95.56 182 MET A N 1
ATOM 1397 C CA . MET A 1 182 ? -6.120 13.895 13.522 1.00 95.56 182 MET A CA 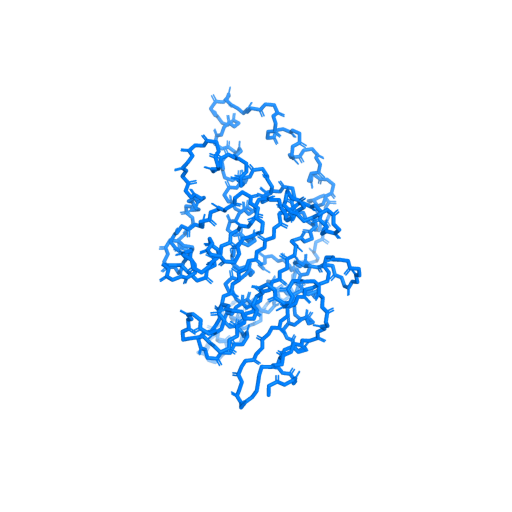1
ATOM 1398 C C . MET A 1 182 ? -7.623 14.156 13.447 1.00 95.56 182 MET A C 1
ATOM 1400 O O . MET A 1 182 ? -8.315 13.447 12.720 1.00 95.56 182 MET A O 1
ATOM 1404 N N . HIS A 1 183 ? -8.127 15.176 14.153 1.00 96.00 183 HIS A N 1
ATOM 1405 C CA . HIS A 1 183 ? -9.522 15.607 14.010 1.00 96.00 183 HIS A CA 1
ATOM 1406 C C . HIS A 1 183 ? -9.821 16.046 12.575 1.00 96.00 183 HIS A C 1
ATOM 1408 O O . HIS A 1 183 ? -10.788 15.572 11.992 1.00 96.00 183 HIS A O 1
ATOM 1414 N N . GLY A 1 184 ? -8.954 16.872 11.979 1.00 95.62 184 GLY A N 1
ATOM 1415 C CA . GLY A 1 184 ? -9.103 17.298 10.585 1.00 95.62 184 GLY A CA 1
ATOM 1416 C C . GLY A 1 184 ? -9.119 16.123 9.605 1.00 95.62 184 GLY A C 1
ATOM 1417 O O . GLY A 1 184 ? -9.993 16.054 8.745 1.00 95.62 184 GLY A O 1
ATOM 1418 N N . VAL A 1 185 ? -8.212 15.153 9.780 1.00 95.75 185 VAL A N 1
ATOM 1419 C CA . VAL A 1 185 ? -8.221 13.923 8.974 1.00 95.75 185 VAL A CA 1
ATOM 1420 C C . VAL A 1 185 ? -9.523 13.151 9.193 1.00 95.75 185 VAL A C 1
ATOM 1422 O O . VAL A 1 185 ? -10.169 12.780 8.223 1.00 95.75 185 VAL A O 1
ATOM 1425 N N . TYR A 1 186 ? -9.960 12.939 10.437 1.00 94.69 186 TYR A N 1
ATOM 1426 C CA . TYR A 1 186 ? -11.222 12.253 10.721 1.00 94.69 186 TYR A CA 1
ATOM 1427 C C . TYR A 1 186 ? -12.430 12.947 10.076 1.00 94.69 186 TYR A C 1
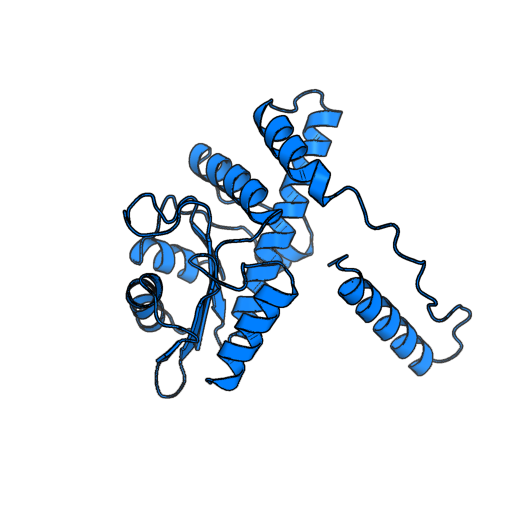ATOM 1429 O O . TYR A 1 186 ? -13.268 12.269 9.486 1.00 94.69 186 TYR A O 1
ATOM 1437 N N . ASP A 1 187 ? -12.512 14.275 10.142 1.00 93.69 187 ASP A N 1
ATOM 1438 C CA . ASP A 1 187 ? -13.621 15.049 9.579 1.00 93.69 187 ASP A CA 1
ATOM 1439 C C . ASP A 1 187 ? -13.682 14.934 8.045 1.00 93.69 187 ASP A C 1
ATOM 1441 O O . ASP A 1 187 ? -14.771 14.835 7.477 1.00 93.69 187 ASP A O 1
ATOM 1445 N N . GLU A 1 188 ? -12.529 14.870 7.367 1.00 92.31 188 GLU A N 1
ATOM 1446 C CA . GLU A 1 188 ? -12.451 14.585 5.924 1.00 92.31 188 GLU A CA 1
ATOM 1447 C C . GLU A 1 188 ? -12.895 13.150 5.584 1.00 92.31 188 GLU A C 1
ATOM 1449 O O . GLU A 1 188 ? -13.467 12.903 4.519 1.00 92.31 188 GLU A O 1
ATOM 1454 N N . LEU A 1 189 ? -12.643 12.198 6.487 1.00 91.25 189 LEU A N 1
ATOM 1455 C CA . LEU A 1 189 ? -12.950 10.779 6.303 1.00 91.25 189 LEU A CA 1
ATOM 1456 C C . LEU A 1 189 ? -14.386 10.409 6.678 1.00 91.25 189 LEU A C 1
ATOM 1458 O O . LEU A 1 189 ? -14.947 9.483 6.094 1.00 91.25 189 LEU A O 1
ATOM 1462 N N . ALA A 1 190 ? -14.995 11.107 7.636 1.00 87.50 190 ALA A N 1
ATOM 1463 C CA . ALA A 1 190 ? -16.310 10.776 8.176 1.00 87.50 190 ALA A CA 1
ATOM 1464 C C . ALA A 1 190 ? -17.394 10.587 7.091 1.00 87.50 190 ALA A C 1
ATOM 1466 O O . ALA A 1 190 ? -18.133 9.601 7.178 1.00 87.50 190 ALA A O 1
ATOM 1467 N N . PRO A 1 191 ? -17.475 11.409 6.021 1.00 86.31 191 PRO A N 1
ATOM 1468 C CA . PRO A 1 191 ? -18.426 11.182 4.931 1.00 86.31 191 PRO A CA 1
ATOM 1469 C C . PRO A 1 191 ? -18.272 9.821 4.234 1.00 86.31 191 PRO A C 1
ATOM 1471 O O . PRO A 1 191 ? -19.272 9.245 3.820 1.00 86.31 191 PRO A O 1
ATOM 1474 N N . TRP A 1 192 ? -17.051 9.281 4.148 1.00 79.50 192 TRP A N 1
ATOM 1475 C CA . TRP A 1 192 ? -16.763 7.971 3.547 1.00 79.50 192 TRP A CA 1
ATOM 1476 C C . TRP A 1 192 ? -17.145 6.801 4.458 1.00 79.50 192 TRP A C 1
ATOM 1478 O O . TRP A 1 192 ? -17.432 5.710 3.977 1.00 79.50 192 TRP A O 1
ATOM 1488 N N . LEU A 1 193 ? -17.171 7.027 5.774 1.00 73.56 193 LEU A N 1
ATOM 1489 C CA . LEU A 1 193 ? -17.590 6.036 6.771 1.00 73.56 193 LEU A CA 1
ATOM 1490 C C . LEU A 1 193 ? -19.114 6.000 6.952 1.00 73.56 193 LEU A C 1
ATOM 1492 O O . LEU A 1 193 ? -19.676 5.017 7.439 1.00 73.56 193 LEU A O 1
ATOM 1496 N N . THR A 1 194 ? -19.795 7.088 6.588 1.00 62.47 194 THR A N 1
ATOM 1497 C CA . THR A 1 194 ? -21.223 7.263 6.843 1.00 62.47 194 THR A CA 1
ATOM 1498 C C . THR A 1 194 ? -22.042 6.636 5.719 1.00 62.47 194 THR A C 1
ATOM 1500 O O . THR A 1 194 ? -22.526 7.326 4.829 1.00 62.47 194 THR A O 1
ATOM 1503 N N . GLY A 1 195 ? -22.243 5.320 5.769 1.00 62.84 195 GLY A N 1
ATOM 1504 C CA . GLY A 1 195 ? -23.286 4.698 4.955 1.00 62.84 195 GLY A CA 1
ATOM 1505 C C . GLY A 1 195 ? -22.964 3.317 4.436 1.00 62.84 195 GLY A C 1
ATOM 1506 O O . GLY A 1 195 ? -22.727 3.149 3.250 1.00 62.84 195 GLY A O 1
ATOM 1507 N N . MET A 1 196 ? -23.097 2.310 5.289 1.00 58.06 196 MET A N 1
ATOM 1508 C CA . MET A 1 196 ? -23.299 0.942 4.826 1.00 58.06 196 MET A CA 1
ATOM 1509 C C . MET A 1 196 ? -24.352 0.288 5.719 1.00 58.06 196 MET A C 1
ATOM 1511 O O . MET A 1 196 ? -24.055 -0.543 6.573 1.00 58.06 196 MET A O 1
ATOM 1515 N N . ALA A 1 197 ? -25.618 0.691 5.540 1.00 58.56 197 ALA A N 1
ATOM 1516 C CA . ALA A 1 197 ? -26.750 -0.112 5.997 1.00 58.56 197 ALA A CA 1
ATOM 1517 C C . ALA A 1 197 ? -26.800 -1.368 5.120 1.00 58.56 197 ALA A C 1
ATOM 1519 O O . ALA A 1 197 ? -27.536 -1.451 4.139 1.00 58.56 197 ALA A O 1
ATOM 1520 N N . MET A 1 198 ? -25.918 -2.308 5.432 1.00 70.12 198 MET A N 1
ATOM 1521 C CA . MET A 1 198 ? -25.768 -3.530 4.670 1.00 70.12 198 MET A CA 1
ATOM 1522 C C . MET A 1 198 ? -26.871 -4.482 5.099 1.00 70.12 198 MET A C 1
ATOM 1524 O O . MET A 1 198 ? -27.048 -4.699 6.304 1.00 70.12 198 MET A O 1
ATOM 1528 N N . PRO A 1 199 ? -27.637 -5.052 4.156 1.00 81.69 199 PRO A N 1
ATOM 1529 C CA . PRO A 1 199 ? -28.590 -6.084 4.512 1.00 81.69 199 PRO A CA 1
ATOM 1530 C C . PRO A 1 199 ? -27.832 -7.212 5.212 1.00 81.69 199 PRO A C 1
ATOM 1532 O O . PRO A 1 199 ? -26.764 -7.628 4.761 1.00 81.69 199 PRO A O 1
ATOM 1535 N N . ILE A 1 200 ? -28.368 -7.696 6.330 1.00 83.38 200 ILE A N 1
ATOM 1536 C CA . ILE A 1 200 ? -27.768 -8.823 7.047 1.00 83.38 200 ILE A CA 1
ATOM 1537 C C . ILE A 1 200 ? -27.713 -10.006 6.066 1.00 83.38 200 ILE A C 1
ATOM 1539 O O . ILE A 1 200 ? -28.759 -10.373 5.522 1.00 83.38 200 ILE A O 1
ATOM 1543 N N . PRO A 1 201 ? -26.526 -10.578 5.791 1.00 86.94 201 PRO A N 1
ATOM 1544 C CA . PRO A 1 201 ? -26.409 -11.648 4.817 1.00 86.94 201 PRO A CA 1
ATOM 1545 C C . PRO A 1 201 ? -27.112 -12.903 5.342 1.00 86.94 201 PRO A C 1
ATOM 1547 O O . PRO A 1 201 ? -27.021 -13.231 6.528 1.00 86.94 201 PRO A O 1
ATOM 1550 N N . ASP A 1 202 ? -27.796 -13.627 4.455 1.00 90.12 202 ASP A N 1
ATOM 1551 C CA . ASP A 1 202 ? -28.402 -14.917 4.792 1.00 90.12 202 ASP A CA 1
ATOM 1552 C C . ASP A 1 202 ? -27.323 -16.008 4.814 1.00 90.12 202 ASP A C 1
ATOM 1554 O O . ASP A 1 202 ? -27.065 -16.703 3.827 1.00 90.12 202 ASP A O 1
ATOM 1558 N N . LEU A 1 203 ? -26.606 -16.073 5.935 1.00 92.31 203 LEU A N 1
ATOM 1559 C CA . LEU A 1 203 ? -25.556 -17.056 6.173 1.00 92.31 203 LEU A CA 1
ATOM 1560 C C . LEU A 1 203 ? -26.147 -18.392 6.631 1.00 92.31 203 LEU A C 1
ATOM 1562 O O . LEU A 1 203 ? -27.182 -18.426 7.301 1.00 92.31 203 LEU A O 1
ATOM 1566 N N . VAL A 1 204 ? -25.455 -19.492 6.323 1.00 91.50 204 VAL A N 1
ATOM 1567 C CA . VAL A 1 204 ? -25.779 -20.829 6.840 1.00 91.50 204 VAL A CA 1
ATOM 1568 C C . VAL A 1 204 ? -25.902 -20.767 8.365 1.00 91.50 204 VAL A C 1
ATOM 1570 O O . VAL A 1 204 ? -24.973 -20.372 9.071 1.00 91.50 204 VAL A O 1
ATOM 1573 N N . LYS A 1 205 ? -27.071 -21.162 8.877 1.00 90.06 205 LYS A N 1
ATOM 1574 C CA . LYS A 1 205 ? -27.390 -21.136 10.309 1.00 90.06 205 LYS A CA 1
ATOM 1575 C C . LYS A 1 205 ? -27.096 -22.488 10.944 1.00 90.06 205 LYS A C 1
ATOM 1577 O O . LYS A 1 205 ? -27.294 -23.534 10.330 1.00 90.06 205 LYS A O 1
ATOM 1582 N N . GLY A 1 206 ? -26.635 -22.455 12.190 1.00 89.38 206 GLY A N 1
ATOM 1583 C CA . GLY A 1 206 ? -26.411 -23.663 12.976 1.00 89.38 206 GLY A CA 1
ATOM 1584 C C . GLY A 1 206 ? -27.713 -24.339 13.439 1.00 89.38 206 GLY A C 1
ATOM 1585 O O . GLY A 1 206 ? -28.778 -23.718 13.397 1.00 89.38 206 GLY A O 1
ATOM 1586 N N . PRO A 1 207 ? -27.627 -25.584 13.943 1.00 92.00 207 PRO A N 1
ATOM 1587 C CA . PRO A 1 207 ? -26.405 -26.378 14.100 1.00 92.00 207 PRO A CA 1
ATOM 1588 C C . PRO A 1 207 ? -25.939 -27.008 12.776 1.00 92.00 207 PRO A C 1
ATOM 1590 O O . PRO A 1 207 ? -26.731 -27.589 12.039 1.00 92.00 207 PRO A O 1
ATOM 1593 N N . ILE A 1 208 ? -24.639 -26.915 12.490 1.00 92.50 208 ILE A N 1
ATOM 1594 C CA . ILE A 1 208 ? -24.022 -27.490 11.289 1.00 92.50 208 ILE A CA 1
ATOM 1595 C C . ILE A 1 208 ? -23.556 -28.914 11.614 1.00 92.50 208 ILE A C 1
ATOM 1597 O O . ILE A 1 208 ? -22.795 -29.107 12.557 1.00 92.50 208 ILE A O 1
ATOM 1601 N N . GLN A 1 209 ? -24.044 -29.909 10.868 1.00 92.44 209 GLN A N 1
ATOM 1602 C CA . GLN A 1 209 ? -23.921 -31.330 11.237 1.00 92.44 209 GLN A CA 1
ATOM 1603 C C . GLN A 1 209 ? -22.869 -32.124 10.444 1.00 92.44 209 GLN A C 1
ATOM 1605 O O . GLN A 1 209 ? -22.734 -33.324 10.668 1.00 92.44 209 GLN A O 1
ATOM 1610 N N . SER A 1 210 ? -22.122 -31.493 9.534 1.00 95.19 210 SER A N 1
ATOM 1611 C CA . SER A 1 210 ? -21.006 -32.149 8.841 1.00 95.19 210 SER A CA 1
ATOM 1612 C C . SER A 1 210 ? -19.843 -31.201 8.585 1.00 95.19 210 SER A C 1
ATOM 1614 O O . SER A 1 210 ? -20.013 -29.981 8.548 1.00 95.19 210 SER A O 1
ATOM 1616 N N . GLU A 1 211 ? -18.663 -31.783 8.403 1.00 95.25 211 GLU A N 1
ATOM 1617 C CA . GLU A 1 211 ? -17.426 -31.071 8.096 1.00 95.25 211 GLU A CA 1
ATOM 1618 C C . GLU A 1 211 ? -17.535 -30.301 6.772 1.00 95.25 211 GLU A C 1
ATOM 1620 O O . GLU A 1 211 ? -17.200 -29.119 6.713 1.00 95.25 211 GLU A O 1
ATOM 1625 N N . GLU A 1 212 ? -18.118 -30.909 5.734 1.00 95.12 212 GLU A N 1
ATOM 1626 C CA . GLU A 1 212 ? -18.326 -30.249 4.440 1.00 95.12 212 GLU A CA 1
ATOM 1627 C C . GLU A 1 212 ? -19.194 -28.995 4.586 1.00 95.12 212 GLU A C 1
ATOM 1629 O O . GLU A 1 212 ? -18.882 -27.939 4.035 1.00 95.12 212 GLU A O 1
ATOM 1634 N N . ARG A 1 213 ? -20.256 -29.079 5.395 1.00 92.81 213 ARG A N 1
ATOM 1635 C CA . ARG A 1 213 ? -21.141 -27.942 5.666 1.00 92.81 213 ARG A CA 1
ATOM 1636 C C . ARG A 1 213 ? -20.465 -26.842 6.482 1.00 92.81 213 ARG A C 1
ATOM 1638 O O . ARG A 1 213 ? -20.828 -25.677 6.323 1.00 92.81 213 ARG A O 1
ATOM 1645 N N . VAL A 1 214 ? -19.491 -27.177 7.331 1.00 94.38 214 VAL A N 1
ATOM 1646 C CA . VAL A 1 214 ? -18.674 -26.169 8.027 1.00 94.38 214 VAL A CA 1
ATOM 1647 C C . VAL A 1 214 ? -17.828 -25.401 7.014 1.00 94.38 214 VAL A C 1
ATOM 1649 O O . VAL A 1 214 ? -17.837 -24.171 7.036 1.00 94.38 214 VAL A O 1
ATOM 1652 N N . TYR A 1 215 ? -17.163 -26.095 6.085 1.00 95.06 215 TYR A N 1
ATOM 1653 C CA . TYR A 1 215 ? -16.373 -25.440 5.041 1.00 95.06 215 TYR A CA 1
ATOM 1654 C C . TYR A 1 215 ? -17.223 -24.542 4.138 1.00 95.06 215 TYR A C 1
ATOM 1656 O O . TYR A 1 215 ? -16.829 -23.408 3.866 1.00 95.06 215 TYR A O 1
ATOM 1664 N N . GLU A 1 216 ? -18.410 -24.995 3.730 1.00 93.19 216 GLU A N 1
ATOM 1665 C CA . GLU A 1 216 ? -19.357 -24.172 2.966 1.00 93.19 216 GLU A CA 1
ATOM 1666 C C . GLU A 1 216 ? -19.737 -22.888 3.716 1.00 93.19 216 GLU A C 1
ATOM 1668 O O . GLU A 1 216 ? -19.693 -21.801 3.138 1.00 93.19 216 GLU A O 1
ATOM 1673 N N . ALA A 1 217 ? -20.063 -22.995 5.008 1.00 93.94 217 ALA A N 1
ATOM 1674 C CA . ALA A 1 217 ? -20.420 -21.844 5.833 1.00 93.94 217 ALA A CA 1
ATOM 1675 C C . ALA A 1 217 ? -19.249 -20.859 5.993 1.00 93.94 217 ALA A C 1
ATOM 1677 O O . ALA A 1 217 ? -19.446 -19.647 5.900 1.00 93.94 217 ALA A O 1
ATOM 1678 N N . MET A 1 218 ? -18.023 -21.365 6.176 1.00 94.19 218 MET A N 1
ATOM 1679 C CA . MET A 1 218 ? -16.814 -20.536 6.254 1.00 94.19 218 MET A CA 1
ATOM 1680 C C . MET A 1 218 ? -16.541 -19.796 4.942 1.00 94.19 218 MET A C 1
ATOM 1682 O O . MET A 1 218 ? -16.273 -18.595 4.961 1.00 94.19 218 MET A O 1
ATOM 1686 N N . ILE A 1 219 ? -16.641 -20.490 3.803 1.00 93.69 219 ILE A N 1
ATOM 1687 C CA . ILE A 1 219 ? -16.464 -19.888 2.474 1.00 93.69 219 ILE A CA 1
ATOM 1688 C C . ILE A 1 219 ? -17.527 -18.816 2.237 1.00 93.69 219 ILE A C 1
ATOM 1690 O O . ILE A 1 219 ? -17.197 -17.720 1.788 1.00 93.69 219 ILE A O 1
ATOM 1694 N N . GLN A 1 220 ? -18.790 -19.104 2.566 1.00 93.88 220 GLN A N 1
ATOM 1695 C CA . GLN A 1 220 ? -19.888 -18.156 2.399 1.00 93.88 220 GLN A CA 1
ATOM 1696 C C . GLN A 1 220 ? -19.677 -16.895 3.245 1.00 93.88 220 GLN A C 1
ATOM 1698 O O . GLN A 1 220 ? -19.814 -15.787 2.727 1.00 93.88 220 GLN A O 1
ATOM 1703 N N . ALA A 1 221 ? -19.325 -17.055 4.524 1.00 92.31 221 ALA A N 1
ATOM 1704 C CA . ALA A 1 221 ? -19.058 -15.934 5.415 1.00 92.31 221 ALA A CA 1
ATOM 1705 C C . ALA A 1 221 ? -17.886 -15.089 4.900 1.00 92.31 221 ALA A C 1
ATOM 1707 O O . ALA A 1 221 ? -18.034 -13.881 4.752 1.00 92.31 221 ALA A O 1
ATOM 1708 N N . GLY A 1 222 ? -16.764 -15.722 4.539 1.00 89.81 222 GLY A N 1
ATOM 1709 C CA . GLY A 1 222 ? -15.597 -15.024 3.997 1.00 89.81 222 GLY A CA 1
ATOM 1710 C C . GLY A 1 222 ? -15.897 -14.282 2.692 1.00 89.81 222 GLY A C 1
ATOM 1711 O O . GLY A 1 222 ? -15.525 -13.120 2.544 1.00 89.81 222 GLY A O 1
ATOM 1712 N N . ALA A 1 223 ? -16.632 -14.910 1.771 1.00 88.75 223 ALA A N 1
ATOM 1713 C CA . ALA A 1 223 ? -17.055 -14.269 0.529 1.00 88.75 223 ALA A CA 1
ATOM 1714 C C . ALA A 1 223 ? -17.948 -13.050 0.793 1.00 88.75 223 ALA A C 1
ATOM 1716 O O . ALA A 1 223 ? -17.756 -12.015 0.160 1.00 88.75 223 ALA A O 1
ATOM 1717 N N . LYS A 1 224 ? -18.880 -13.145 1.753 1.00 89.12 224 LYS A N 1
ATOM 1718 C CA . LYS A 1 224 ? -19.728 -12.013 2.142 1.00 89.12 224 LYS A CA 1
ATOM 1719 C C . LYS A 1 224 ? -18.945 -10.892 2.806 1.00 89.12 224 LYS A C 1
ATOM 1721 O O . LYS A 1 224 ? -19.229 -9.744 2.501 1.00 89.12 224 LYS A O 1
ATOM 1726 N N . THR A 1 225 ? -17.937 -11.190 3.622 1.00 86.44 225 THR A N 1
ATOM 1727 C CA . THR A 1 225 ? -17.041 -10.167 4.188 1.00 86.44 225 THR A CA 1
ATOM 1728 C C . THR A 1 225 ? -16.358 -9.348 3.087 1.00 86.44 225 THR A C 1
ATOM 1730 O O . THR A 1 225 ? -16.361 -8.121 3.159 1.00 86.44 225 THR A O 1
ATOM 1733 N N . VAL A 1 226 ? -15.846 -10.009 2.040 1.00 81.94 226 VAL A N 1
ATOM 1734 C CA . VAL A 1 226 ? -15.203 -9.345 0.889 1.00 81.94 226 VAL A CA 1
ATOM 1735 C C . VAL A 1 226 ? -16.218 -8.592 0.029 1.00 81.94 226 VAL A C 1
ATOM 1737 O O . VAL A 1 226 ? -15.993 -7.441 -0.325 1.00 81.94 226 VAL A O 1
ATOM 1740 N N . GLU A 1 227 ? -17.356 -9.213 -0.296 1.00 82.69 227 GLU A N 1
ATOM 1741 C CA . GLU A 1 227 ? -18.449 -8.561 -1.038 1.00 82.69 227 GLU A CA 1
ATOM 1742 C C . GLU A 1 227 ? -18.918 -7.289 -0.328 1.00 82.69 227 GLU A C 1
ATOM 1744 O O . GLU A 1 227 ? -19.293 -6.312 -0.971 1.00 82.69 227 GLU A O 1
ATOM 1749 N N . TYR A 1 228 ? -18.885 -7.310 1.004 1.00 81.44 228 TYR A N 1
ATOM 1750 C CA . TYR A 1 228 ? -19.337 -6.221 1.847 1.00 81.44 228 TYR A CA 1
ATOM 1751 C C . TYR A 1 228 ? -18.249 -5.170 2.109 1.00 81.44 228 TYR A C 1
ATOM 1753 O O . TYR A 1 228 ? -18.508 -4.234 2.859 1.00 81.44 228 TYR A O 1
ATOM 1761 N N . GLY A 1 229 ? -17.050 -5.309 1.529 1.00 74.25 229 GLY A N 1
ATOM 1762 C CA . GLY A 1 229 ? -15.942 -4.368 1.726 1.00 74.25 229 GLY A CA 1
ATOM 1763 C C . GLY A 1 229 ? -15.502 -4.238 3.187 1.00 74.25 229 GLY A C 1
ATOM 1764 O O . GLY A 1 229 ? -15.017 -3.187 3.592 1.00 74.25 229 GLY A O 1
ATOM 1765 N N . LEU A 1 230 ? -15.724 -5.279 3.998 1.00 74.88 230 LEU A N 1
ATOM 1766 C CA . LEU A 1 230 ? -15.339 -5.297 5.413 1.00 74.88 230 LEU A CA 1
ATOM 1767 C C . LEU A 1 230 ? -13.866 -5.689 5.618 1.00 74.88 230 LEU A C 1
ATOM 1769 O O . LEU A 1 230 ? -13.391 -5.661 6.753 1.00 74.88 230 LEU A O 1
ATOM 1773 N N . VAL A 1 231 ? -13.181 -6.077 4.537 1.00 64.94 231 VAL A N 1
ATOM 1774 C CA . VAL A 1 231 ? -11.748 -6.400 4.434 1.00 64.94 231 VAL A CA 1
ATOM 1775 C C . VAL A 1 231 ? -11.217 -6.028 3.057 1.00 64.94 231 VAL A C 1
ATOM 1777 O O . VAL A 1 231 ? -12.020 -6.070 2.094 1.00 64.94 231 VAL A O 1
#

Radius of gyration: 18.99 Å; chains: 1; bounding box: 48×51×47 Å